Protein AF-A0AAD6H4G0-F1 (afdb_monomer)

Secondary structure (DSSP, 8-state):
--TTHHHHHTT------SS-S--------------S-HHHHHHHHHHHHS------------S--TTHHHHHHHHHHHHHHHHTTS-SEE--EEEEEESS-B-HHHHHHHHGGG---SEEEEEEETTEEEEEEE--EEEEEETTEEEE--EEEEEE--SSHHHHHHHHHHHHH-HHHHHHHHHHHHHHHHHHTTTS-TTT-EEEEEEEEEEETTEEEEEEEEEEE--TT--HHHHHHHHPSPTTTSEESHHHHHHHHHHH-SS--TTTTSEEEEESSSSEEEEEE--SEEEE-SS-EEEEEE--B-TT--HHHHHHHHHHHHTTTGGGPPB----

Sequence (335 aa):
MEFNYAAHILGQEYTLVYWLLLALLVLHRDMLTLKGVEEEVKALYDSIQNSTGIFTFQDVKSIHAEDKGNYIVMVENTLSGISTGCYKKVIPSRTAEIPHKVNMPATLLAGRPSNNLARSFSLSHASYQATGFSPELVVSVNNRKITTEPLAGTRLCARSKKKVSKLREELLHDPKEIVEHVVSVRQAITELQRLCPRDTVKIEDFISIRTHGSVQHLGSRVTGVLSPEKDIWDAFDVVFPSLTASGTPKHATLEAIQRLEDQPRELYSGAAIMIEDLESFEAALVLRTVFQDRDRAWTQAGAGVISQSNPQRELTKTCEKLASIAPFVIPDVPT

pLDDT: mean 86.19, std 14.92, range [38.0, 98.25]

Nearest PDB structures (foldseek):
  3veh-assembly4_D  TM=9.151E-01  e=1.299E-31  Mycobacterium tuberculosis
  7pi1-assembly4_DDD  TM=9.473E-01  e=1.159E-24  Bacillus subtilis subsp. subtilis str. 168
  7qu9-assembly1_A  TM=9.218E-01  e=3.292E-24  Bacillus subtilis
  7qu9-assembly2_B  TM=8.379E-01  e=1.813E-25  Bacillus subtilis
  7pi1-assembly2_BBB  TM=8.485E-01  e=9.193E-25  Bacillus subtilis subsp. subtilis str. 168

Radius of gyration: 20.34 Å; Cα contacts (8 Å, |Δi|>4): 660; chains: 1; bounding box: 49×68×49 Å

Mean predicted aligned error: 7.62 Å

Structure (mmCIF, N/CA/C/O backbone):
data_AF-A0AAD6H4G0-F1
#
_entry.id   AF-A0AAD6H4G0-F1
#
loop_
_atom_site.group_PDB
_atom_site.id
_atom_site.type_symbol
_atom_site.label_atom_id
_atom_site.label_alt_id
_atom_site.label_comp_id
_atom_site.label_asym_id
_atom_site.label_entity_id
_atom_site.label_seq_id
_atom_site.pdbx_PDB_ins_code
_atom_site.Cartn_x
_atom_site.Cartn_y
_atom_site.Cartn_z
_atom_site.occupancy
_atom_site.B_iso_or_equiv
_atom_site.auth_seq_id
_atom_site.auth_comp_id
_atom_site.auth_asym_id
_atom_site.auth_atom_id
_atom_site.pdbx_PDB_model_num
ATOM 1 N N . MET A 1 1 ? -7.551 -8.209 -5.238 1.00 87.50 1 MET A N 1
ATOM 2 C CA . MET A 1 1 ? -8.561 -7.145 -5.107 1.00 87.50 1 MET A CA 1
ATOM 3 C C . MET A 1 1 ? -7.949 -5.861 -5.613 1.00 87.50 1 MET A C 1
ATOM 5 O O . MET A 1 1 ? -6.891 -5.471 -5.133 1.00 87.50 1 MET A O 1
ATOM 9 N N . GLU A 1 2 ? -8.540 -5.319 -6.662 1.00 92.94 2 GLU A N 1
ATOM 10 C CA . GLU A 1 2 ? -8.047 -4.207 -7.479 1.00 92.94 2 GLU A CA 1
ATOM 11 C C . GLU A 1 2 ? -8.374 -2.852 -6.812 1.00 92.94 2 GLU A C 1
ATOM 13 O O . GLU A 1 2 ? -9.193 -2.788 -5.893 1.00 92.94 2 GLU A O 1
ATOM 18 N N . PHE A 1 3 ? -7.668 -1.783 -7.188 1.00 95.00 3 PHE A N 1
ATOM 19 C CA . PHE A 1 3 ? -7.771 -0.467 -6.551 1.00 95.00 3 PHE A CA 1
ATOM 20 C C . PHE A 1 3 ? -9.173 0.169 -6.617 1.00 95.00 3 PHE A C 1
ATOM 22 O O . PHE A 1 3 ? -9.660 0.675 -5.601 1.00 95.00 3 PHE A O 1
ATOM 29 N N . ASN A 1 4 ? -9.851 0.119 -7.765 1.00 93.81 4 ASN A N 1
ATOM 30 C CA . ASN A 1 4 ? -11.192 0.676 -7.958 1.00 93.81 4 ASN A CA 1
ATOM 31 C C . ASN A 1 4 ? -12.291 -0.043 -7.167 1.00 93.81 4 ASN A C 1
ATOM 33 O O . ASN A 1 4 ? -13.383 0.514 -7.034 1.00 93.81 4 ASN A O 1
ATOM 37 N N . TYR A 1 5 ? -12.018 -1.199 -6.545 1.00 94.44 5 TYR A N 1
ATOM 38 C CA . TYR A 1 5 ? -12.928 -1.768 -5.541 1.00 94.44 5 TYR A CA 1
ATOM 39 C C . TYR A 1 5 ? -13.286 -0.730 -4.462 1.00 94.44 5 TYR A C 1
ATOM 41 O O . TYR A 1 5 ? -14.436 -0.645 -4.043 1.00 94.44 5 TYR A O 1
ATOM 49 N N . ALA A 1 6 ? -12.336 0.134 -4.086 1.00 94.50 6 ALA A N 1
ATOM 50 C CA . ALA A 1 6 ? -12.567 1.221 -3.141 1.00 94.50 6 ALA A CA 1
ATOM 51 C C . ALA A 1 6 ? -13.608 2.240 -3.622 1.00 94.50 6 ALA A C 1
ATOM 53 O O . ALA A 1 6 ? -14.478 2.648 -2.856 1.00 94.50 6 ALA A O 1
ATOM 54 N N . ALA A 1 7 ? -13.520 2.660 -4.886 1.00 93.44 7 ALA A N 1
ATOM 55 C CA . ALA A 1 7 ? -14.494 3.576 -5.466 1.00 93.44 7 ALA A CA 1
ATOM 56 C C . ALA A 1 7 ? -15.877 2.908 -5.536 1.00 93.44 7 ALA A C 1
ATOM 58 O O . ALA A 1 7 ? -16.876 3.527 -5.175 1.00 93.44 7 ALA A O 1
ATOM 59 N N . HIS A 1 8 ? -15.922 1.618 -5.888 1.00 93.50 8 HIS A N 1
ATOM 60 C CA . HIS A 1 8 ? -17.153 0.833 -5.931 1.00 93.50 8 HIS A CA 1
ATOM 61 C C . HIS A 1 8 ? -17.872 0.759 -4.574 1.00 93.50 8 HIS A C 1
ATOM 63 O O . HIS A 1 8 ? -19.049 1.111 -4.503 1.00 93.50 8 HIS A O 1
ATOM 69 N N . ILE A 1 9 ? -17.182 0.378 -3.491 1.00 92.75 9 ILE A N 1
ATOM 70 C CA . ILE A 1 9 ? -17.799 0.278 -2.151 1.00 92.75 9 ILE A CA 1
ATOM 71 C C . ILE A 1 9 ? -18.201 1.640 -1.568 1.00 92.75 9 ILE A C 1
ATOM 73 O O . ILE A 1 9 ? -19.091 1.719 -0.724 1.00 92.75 9 ILE A O 1
ATOM 77 N N . LEU A 1 10 ? -17.560 2.725 -2.015 1.00 90.94 10 LEU A N 1
ATOM 78 C CA . LEU A 1 10 ? -17.898 4.092 -1.612 1.00 90.94 10 LEU A CA 1
ATOM 79 C C . LEU A 1 10 ? -18.995 4.722 -2.483 1.00 90.94 10 LEU A C 1
ATOM 81 O O . LEU A 1 10 ? -19.383 5.860 -2.215 1.00 90.94 10 LEU A O 1
ATOM 85 N N . GLY A 1 11 ? -19.481 4.020 -3.513 1.00 92.44 11 GLY A N 1
ATOM 86 C CA . GLY A 1 11 ? -20.452 4.555 -4.469 1.00 92.44 11 GLY A CA 1
ATOM 87 C C . GLY A 1 11 ? -19.915 5.730 -5.294 1.00 92.44 11 GLY A C 1
ATOM 88 O O . GLY A 1 11 ? -20.695 6.578 -5.720 1.00 92.44 11 GLY A O 1
ATOM 89 N N . GLN A 1 12 ? -18.595 5.813 -5.478 1.00 92.38 12 GLN A N 1
ATOM 90 C CA . GLN A 1 12 ? -17.949 6.819 -6.320 1.00 92.38 12 GLN A CA 1
ATOM 91 C C . GLN A 1 12 ? -17.914 6.365 -7.777 1.00 92.38 12 GLN A C 1
ATOM 93 O O . GLN A 1 12 ? -17.821 5.172 -8.068 1.00 92.38 12 GLN A O 1
ATOM 98 N N . GLU A 1 13 ? -17.936 7.326 -8.697 1.00 91.88 13 GLU A N 1
ATOM 99 C CA . GLU A 1 13 ? -17.663 7.051 -10.105 1.00 91.88 13 GLU A CA 1
ATOM 100 C C . GLU A 1 13 ? -16.191 6.653 -10.301 1.00 91.88 13 GLU A C 1
ATOM 102 O O . GLU A 1 13 ? -15.285 7.128 -9.610 1.00 91.88 13 GLU A O 1
ATOM 107 N N . TYR A 1 14 ? -15.951 5.735 -11.234 1.00 91.25 14 TYR A N 1
ATOM 108 C CA . TYR A 1 14 ? -14.614 5.324 -11.642 1.00 91.25 14 TYR A CA 1
ATOM 109 C C . TYR A 1 14 ? -14.639 4.797 -13.073 1.00 91.25 14 TYR A C 1
ATOM 111 O O . TYR A 1 14 ? -15.637 4.247 -13.542 1.00 91.25 14 TYR A O 1
ATOM 119 N N . THR A 1 15 ? -13.518 4.947 -13.769 1.00 87.19 15 THR A N 1
ATOM 120 C CA . THR A 1 15 ? -13.338 4.372 -15.102 1.00 87.19 15 THR A CA 1
ATOM 121 C C . THR A 1 15 ? -13.172 2.862 -14.985 1.00 87.19 15 THR A C 1
ATOM 123 O O . THR A 1 15 ? -12.377 2.390 -14.173 1.00 87.19 15 THR A O 1
ATOM 126 N N . LEU A 1 16 ? -13.907 2.100 -15.799 1.00 84.69 16 LEU A N 1
ATOM 127 C CA . LEU A 1 16 ? -13.740 0.650 -15.874 1.00 84.69 16 LEU A CA 1
ATOM 128 C C . LEU A 1 16 ? -12.335 0.294 -16.363 1.00 84.69 16 LEU A C 1
ATOM 130 O O . LEU A 1 16 ? -11.778 0.952 -17.241 1.00 84.69 16 LEU A O 1
ATOM 134 N N . VAL A 1 17 ? -11.789 -0.767 -15.784 1.00 84.75 17 VAL A N 1
ATOM 135 C CA . VAL A 1 17 ? -10.415 -1.220 -16.008 1.00 84.75 17 VAL A CA 1
ATOM 136 C C . VAL A 1 17 ? -10.401 -2.660 -16.497 1.00 84.75 17 VAL A C 1
ATOM 138 O O . VAL A 1 17 ? -11.441 -3.326 -16.521 1.00 84.75 17 VAL A O 1
ATOM 141 N N . TYR A 1 18 ? -9.236 -3.138 -16.929 1.00 83.31 18 TYR A N 1
ATOM 142 C CA . TYR A 1 18 ? -9.135 -4.461 -17.539 1.00 83.31 18 TYR A CA 1
ATOM 143 C C . TYR A 1 18 ? -9.098 -5.583 -16.506 1.00 83.31 18 TYR A C 1
ATOM 145 O O . TYR A 1 18 ? -9.517 -6.698 -16.821 1.00 83.31 18 TYR A O 1
ATOM 153 N N . TRP A 1 19 ? -8.584 -5.329 -15.301 1.00 87.56 19 TRP A N 1
ATOM 154 C CA . TRP A 1 19 ? -8.492 -6.332 -14.245 1.00 87.56 19 TRP A CA 1
ATOM 155 C C . TRP A 1 19 ? -9.800 -6.435 -13.451 1.00 87.56 19 TRP A C 1
ATOM 157 O O . TRP A 1 19 ? -10.576 -5.491 -13.330 1.00 87.56 19 TRP A O 1
ATOM 167 N N . LEU A 1 20 ? -10.051 -7.617 -12.884 1.00 84.62 20 LEU A N 1
ATOM 168 C CA . LEU A 1 20 ? -11.230 -7.867 -12.054 1.00 84.62 20 LEU A CA 1
ATOM 169 C C . LEU A 1 20 ? -11.157 -7.063 -10.745 1.00 84.62 20 LEU A C 1
ATOM 171 O O . LEU A 1 20 ? -10.154 -7.153 -10.034 1.00 84.62 20 LEU A O 1
ATOM 175 N N . LEU A 1 21 ? -12.255 -6.387 -10.374 1.00 85.75 21 LEU A N 1
ATOM 176 C CA . LEU A 1 21 ? -12.391 -5.687 -9.082 1.00 85.75 21 LEU A CA 1
ATOM 177 C C . LEU A 1 21 ? -12.040 -6.615 -7.901 1.00 85.75 21 LEU A C 1
ATOM 179 O O . LEU A 1 21 ? -11.233 -6.288 -7.027 1.00 85.75 21 LEU A O 1
ATOM 183 N N . LEU A 1 22 ? -12.606 -7.824 -7.914 1.00 87.75 22 LEU A N 1
ATOM 184 C CA . LEU A 1 22 ? -12.366 -8.872 -6.931 1.00 87.75 22 LEU A CA 1
ATOM 185 C C . LEU A 1 22 ? -12.372 -10.244 -7.611 1.00 87.75 22 LEU A C 1
ATOM 187 O O . LEU A 1 22 ? -13.253 -10.555 -8.407 1.00 87.75 22 LEU A O 1
ATOM 191 N N . ALA A 1 23 ? -11.401 -11.077 -7.245 1.00 83.38 23 ALA A N 1
ATOM 192 C CA . ALA A 1 23 ? -11.377 -12.496 -7.559 1.00 83.38 23 ALA A CA 1
ATOM 193 C C . ALA A 1 23 ? -10.999 -13.263 -6.288 1.00 83.38 23 ALA A C 1
ATOM 195 O O . ALA A 1 23 ? -9.975 -12.964 -5.668 1.00 83.38 23 ALA A O 1
ATOM 196 N N . LEU A 1 24 ? -11.832 -14.233 -5.908 1.00 82.31 24 LEU A N 1
ATOM 197 C CA . LEU A 1 24 ? -11.562 -15.177 -4.827 1.00 82.31 24 LEU A CA 1
ATOM 198 C C . LEU A 1 24 ? -11.299 -16.543 -5.442 1.00 82.31 24 LEU A C 1
ATOM 200 O O . LEU A 1 24 ? -12.150 -17.098 -6.133 1.00 82.31 24 LEU A O 1
ATOM 204 N N . LEU A 1 25 ? -10.100 -17.064 -5.204 1.00 77.88 25 LEU A N 1
ATOM 205 C CA . LEU A 1 25 ? -9.679 -18.361 -5.709 1.00 77.88 25 LEU A CA 1
ATOM 206 C C . LEU A 1 25 ? -9.665 -19.342 -4.543 1.00 77.88 25 LEU A C 1
ATOM 208 O O . LEU A 1 25 ? -8.853 -19.214 -3.628 1.00 77.88 25 LEU A O 1
ATOM 212 N N . VAL A 1 26 ? -10.560 -20.326 -4.583 1.00 75.81 26 VAL A N 1
ATOM 213 C CA . VAL A 1 26 ? -10.501 -21.459 -3.661 1.00 75.81 26 VAL A CA 1
ATOM 214 C C . VAL A 1 26 ? -9.437 -22.408 -4.187 1.00 75.81 26 VAL A C 1
ATOM 216 O O . VAL A 1 26 ? -9.631 -23.102 -5.184 1.00 75.81 26 VAL A O 1
ATOM 219 N N . LEU A 1 27 ? -8.282 -22.406 -3.530 1.00 67.62 27 LEU A N 1
ATOM 220 C CA . LEU A 1 27 ? -7.252 -23.396 -3.790 1.00 67.62 27 LEU A CA 1
ATOM 221 C C . LEU A 1 27 ? -7.691 -24.694 -3.118 1.00 67.62 27 LEU A C 1
ATOM 223 O O . LEU A 1 27 ? -7.722 -24.781 -1.890 1.00 67.62 27 LEU A O 1
ATOM 227 N N . HIS A 1 28 ? -8.017 -25.712 -3.910 1.00 62.25 28 HIS A N 1
ATOM 228 C CA . HIS A 1 28 ? -8.084 -27.061 -3.372 1.00 62.25 28 HIS A CA 1
ATOM 229 C C . HIS A 1 28 ? -6.677 -27.424 -2.892 1.00 62.25 28 HIS A C 1
ATOM 231 O O . HIS A 1 28 ? -5.769 -27.632 -3.697 1.00 62.25 28 HIS A O 1
ATOM 237 N N . ARG A 1 29 ? -6.485 -27.433 -1.564 1.00 50.00 29 ARG A N 1
ATOM 238 C CA . ARG A 1 29 ? -5.322 -28.040 -0.910 1.00 50.00 29 ARG A CA 1
ATOM 239 C C . ARG A 1 29 ? -5.415 -29.550 -1.091 1.00 50.00 29 ARG A C 1
ATOM 241 O O . ARG A 1 29 ? -5.610 -30.286 -0.128 1.00 50.00 29 ARG A O 1
ATOM 248 N N . ASP A 1 30 ? -5.234 -30.019 -2.311 1.00 43.06 30 ASP A N 1
ATOM 249 C CA . ASP A 1 30 ? -4.609 -31.315 -2.426 1.00 43.06 30 ASP A CA 1
ATOM 250 C C . ASP A 1 30 ? -3.163 -31.070 -2.009 1.00 43.06 30 ASP A C 1
ATOM 252 O O . ASP A 1 30 ? -2.508 -30.144 -2.495 1.00 43.06 30 ASP A O 1
ATOM 256 N N . MET A 1 31 ? -2.696 -31.824 -1.013 1.00 42.56 31 MET A N 1
ATOM 257 C CA . MET A 1 31 ? -1.272 -31.965 -0.718 1.00 42.56 31 MET A CA 1
ATOM 258 C C . MET A 1 31 ? -0.466 -31.861 -2.014 1.00 42.56 31 MET A C 1
ATOM 260 O O . MET A 1 31 ? -0.887 -32.406 -3.039 1.00 42.56 31 MET A O 1
ATOM 264 N N . LEU A 1 32 ? 0.726 -31.271 -1.954 1.00 44.50 32 LEU A N 1
ATOM 265 C CA . LEU A 1 32 ? 1.736 -31.484 -2.985 1.00 44.50 32 LEU A CA 1
ATOM 266 C C . LEU A 1 32 ? 2.122 -32.976 -2.934 1.00 44.50 32 LEU A C 1
ATOM 268 O O . LEU A 1 32 ? 3.099 -33.379 -2.314 1.00 44.50 32 LEU A O 1
ATOM 272 N N . THR A 1 33 ? 1.260 -33.819 -3.496 1.00 41.09 33 THR A N 1
ATOM 273 C CA . THR A 1 33 ? 1.441 -35.254 -3.613 1.00 41.09 33 THR A CA 1
ATOM 274 C C . THR A 1 33 ? 2.152 -35.420 -4.930 1.00 41.09 33 THR A C 1
ATOM 276 O O . THR A 1 33 ? 1.531 -35.445 -5.992 1.00 41.09 33 THR A O 1
ATOM 279 N N . LEU A 1 34 ? 3.474 -35.478 -4.869 1.00 42.22 34 LEU A N 1
ATOM 280 C CA . LEU A 1 34 ? 4.253 -35.942 -5.998 1.00 42.22 34 LEU A CA 1
ATOM 281 C C . LEU A 1 34 ? 3.910 -37.425 -6.197 1.00 42.22 34 LEU A C 1
ATOM 283 O O . LEU A 1 34 ? 4.422 -38.292 -5.494 1.00 42.22 34 LEU A O 1
ATOM 287 N N . LYS A 1 35 ? 2.966 -37.714 -7.098 1.00 39.53 35 LYS A N 1
ATOM 288 C CA . LYS A 1 35 ? 2.665 -39.075 -7.555 1.00 39.53 35 LYS A CA 1
ATOM 289 C C . LYS A 1 35 ? 3.347 -39.282 -8.901 1.00 39.53 35 LYS A C 1
ATOM 291 O O . LYS A 1 35 ? 2.911 -38.735 -9.906 1.00 39.53 35 LYS A O 1
ATOM 296 N N . GLY A 1 36 ? 4.408 -40.073 -8.887 1.00 50.75 36 GLY A N 1
ATOM 297 C CA . GLY A 1 36 ? 5.204 -40.493 -10.037 1.00 50.75 36 GLY A CA 1
ATOM 298 C C . GLY A 1 36 ? 6.065 -41.687 -9.626 1.00 50.75 36 GLY A C 1
ATOM 299 O O . GLY A 1 36 ? 5.976 -42.136 -8.479 1.00 50.75 36 GLY A O 1
ATOM 300 N N . VAL A 1 37 ? 6.882 -42.217 -10.536 1.00 43.03 37 VAL A N 1
ATOM 301 C CA . VAL A 1 37 ? 7.869 -43.246 -10.170 1.00 43.03 37 VAL A CA 1
ATOM 302 C C . VAL A 1 37 ? 8.826 -42.627 -9.144 1.00 43.03 37 VAL A C 1
ATOM 304 O O . VAL A 1 37 ? 9.203 -41.464 -9.285 1.00 43.03 37 VAL A O 1
ATOM 307 N N . GLU A 1 38 ? 9.178 -43.372 -8.092 1.00 61.31 38 GLU A N 1
ATOM 308 C CA . GLU A 1 38 ? 9.953 -42.890 -6.930 1.00 61.31 38 GLU A CA 1
ATOM 309 C C . GLU A 1 38 ? 11.181 -42.047 -7.326 1.00 61.31 38 GLU A C 1
ATOM 311 O O . GLU A 1 38 ? 11.497 -41.053 -6.675 1.00 61.31 38 GLU A O 1
ATOM 316 N N . GLU A 1 39 ? 11.827 -42.396 -8.440 1.00 56.22 39 GLU A N 1
ATOM 317 C CA . GLU A 1 39 ? 13.003 -41.710 -8.977 1.00 56.22 39 GLU A CA 1
ATOM 318 C C . GLU A 1 39 ? 12.703 -40.340 -9.603 1.00 56.22 39 GLU A C 1
ATOM 320 O O . GLU A 1 39 ? 13.476 -39.412 -9.393 1.00 56.22 39 GLU A O 1
ATOM 325 N N . GLU A 1 40 ? 11.587 -40.159 -10.314 1.00 53.38 40 GLU A N 1
ATOM 326 C CA . GLU A 1 40 ? 11.231 -38.882 -10.965 1.00 53.38 40 GLU A CA 1
ATOM 327 C C . GLU A 1 40 ? 10.797 -37.835 -9.934 1.00 53.38 40 GLU A C 1
ATOM 329 O O . GLU A 1 40 ? 11.171 -36.662 -10.000 1.00 53.38 40 GLU A O 1
ATOM 334 N N . VAL A 1 41 ? 10.046 -38.285 -8.929 1.00 54.00 41 VAL A N 1
ATOM 335 C CA . VAL A 1 41 ? 9.607 -37.473 -7.791 1.00 54.00 41 VAL A CA 1
ATOM 336 C C . VAL A 1 41 ? 10.797 -37.045 -6.939 1.00 54.00 41 VAL A C 1
ATOM 338 O O . VAL A 1 41 ? 10.906 -35.874 -6.568 1.00 54.00 41 VAL A O 1
ATOM 341 N N . LYS A 1 42 ? 11.709 -37.981 -6.658 1.00 59.81 42 LYS A N 1
ATOM 342 C CA . LYS A 1 42 ? 12.941 -37.705 -5.924 1.00 59.81 42 LYS A CA 1
ATOM 343 C C . LYS A 1 42 ? 13.885 -36.817 -6.729 1.00 59.81 42 LYS A C 1
ATOM 345 O O . LYS A 1 42 ? 14.427 -35.889 -6.154 1.00 59.81 42 LYS A O 1
ATOM 350 N N . ALA A 1 43 ? 14.007 -37.008 -8.043 1.00 61.66 43 ALA A N 1
ATOM 351 C CA . ALA A 1 43 ? 14.799 -36.138 -8.909 1.00 61.66 43 ALA A CA 1
ATOM 352 C C . ALA A 1 43 ? 14.254 -34.705 -8.947 1.00 61.66 43 ALA A C 1
ATOM 354 O O . ALA A 1 43 ? 15.038 -33.762 -8.914 1.00 61.66 43 ALA A O 1
ATOM 355 N N . LEU A 1 44 ? 12.930 -34.515 -8.964 1.00 55.09 44 LEU A N 1
ATOM 356 C CA . LEU A 1 44 ? 12.329 -33.183 -8.896 1.00 55.09 44 LEU A CA 1
ATOM 357 C C . LEU A 1 44 ? 12.510 -32.551 -7.507 1.00 55.09 44 LEU A C 1
ATOM 359 O O . LEU A 1 44 ? 12.890 -31.387 -7.411 1.00 55.09 44 LEU A O 1
ATOM 363 N N . TYR A 1 45 ? 12.287 -33.313 -6.432 1.00 60.34 45 TYR A N 1
ATOM 364 C CA . TYR A 1 45 ? 12.524 -32.865 -5.057 1.00 60.34 45 TYR A CA 1
ATOM 365 C C . TYR A 1 45 ? 13.995 -32.492 -4.830 1.00 60.34 45 TYR A C 1
ATOM 367 O O . TYR A 1 45 ? 14.285 -31.394 -4.362 1.00 60.34 45 TYR A O 1
ATOM 375 N N . ASP A 1 46 ? 14.921 -33.358 -5.236 1.00 62.72 46 ASP A N 1
ATOM 376 C CA . ASP A 1 46 ? 16.362 -33.133 -5.178 1.00 62.72 46 ASP A CA 1
ATOM 377 C C . ASP A 1 46 ? 16.769 -31.997 -6.115 1.00 62.72 46 ASP A C 1
ATOM 379 O O . ASP A 1 46 ? 17.648 -31.228 -5.762 1.00 62.72 46 ASP A O 1
ATOM 383 N N . SER A 1 47 ? 16.125 -31.811 -7.269 1.00 58.97 47 SER A N 1
ATOM 384 C CA . SER A 1 47 ? 16.368 -30.653 -8.133 1.00 58.97 47 SER A CA 1
ATOM 385 C C . SER A 1 47 ? 15.879 -29.356 -7.502 1.00 58.97 47 SER A C 1
ATOM 387 O O . SER A 1 47 ? 16.492 -28.336 -7.760 1.00 58.97 47 SER A O 1
ATOM 389 N N . ILE A 1 48 ? 14.810 -29.354 -6.705 1.00 59.56 48 ILE A N 1
ATOM 390 C CA . ILE A 1 48 ? 14.326 -28.160 -5.991 1.00 59.56 48 ILE A CA 1
ATOM 391 C C . ILE A 1 48 ? 15.211 -27.872 -4.766 1.00 59.56 48 ILE A C 1
ATOM 393 O O . ILE A 1 48 ? 15.538 -26.719 -4.493 1.00 59.56 48 ILE A O 1
ATOM 397 N N . GLN A 1 49 ? 15.637 -28.914 -4.044 1.00 55.72 49 GLN A N 1
ATOM 398 C CA . GLN A 1 49 ? 16.536 -28.810 -2.885 1.00 55.72 49 GLN A CA 1
ATOM 399 C C . GLN A 1 49 ? 17.973 -28.451 -3.294 1.00 55.72 49 GLN A C 1
ATOM 401 O O . GLN A 1 49 ? 18.627 -27.650 -2.630 1.00 55.72 49 GLN A O 1
ATOM 406 N N . ASN A 1 50 ? 18.450 -29.015 -4.406 1.00 49.47 50 ASN A N 1
ATOM 407 C CA . ASN A 1 50 ? 19.791 -28.816 -4.955 1.00 49.47 50 ASN A CA 1
ATOM 408 C C . ASN A 1 50 ? 19.817 -27.822 -6.118 1.00 49.47 50 ASN A C 1
ATOM 410 O O . ASN A 1 50 ? 20.890 -27.610 -6.687 1.00 49.47 50 ASN A O 1
ATOM 414 N N . SER A 1 51 ? 18.695 -27.179 -6.478 1.00 48.38 51 SER A N 1
ATOM 415 C CA . SER A 1 51 ? 18.738 -26.004 -7.349 1.00 48.38 51 SER A CA 1
ATOM 416 C C . SER A 1 51 ? 19.387 -24.868 -6.575 1.00 48.38 51 SER A C 1
ATOM 418 O O . SER A 1 51 ? 18.744 -23.930 -6.114 1.00 48.38 51 SER A O 1
ATOM 420 N N . THR A 1 52 ? 20.712 -24.898 -6.517 1.00 45.22 52 THR A N 1
ATOM 421 C CA . THR A 1 52 ? 21.543 -23.706 -6.450 1.00 45.22 52 THR A CA 1
ATOM 422 C C . THR A 1 52 ? 21.516 -23.061 -7.827 1.00 45.22 52 THR A C 1
ATOM 424 O O . THR A 1 52 ? 22.561 -22.895 -8.456 1.00 45.22 52 THR A O 1
ATOM 427 N N . GLY A 1 53 ? 20.318 -22.779 -8.350 1.00 44.84 53 GLY A N 1
ATOM 428 C CA . GLY A 1 53 ? 20.166 -22.014 -9.569 1.00 44.84 53 GLY A CA 1
ATOM 429 C C . GLY A 1 53 ? 20.805 -20.664 -9.305 1.00 44.84 53 GLY A C 1
ATOM 430 O O . GLY A 1 53 ? 20.178 -19.771 -8.741 1.00 44.84 53 GLY A O 1
ATOM 431 N N . ILE A 1 54 ? 22.085 -20.533 -9.648 1.00 42.78 54 ILE A N 1
ATOM 432 C CA . ILE A 1 54 ? 22.741 -19.250 -9.796 1.00 42.78 54 ILE A CA 1
ATOM 433 C C . ILE A 1 54 ? 22.078 -18.688 -11.042 1.00 42.78 54 ILE A C 1
ATOM 435 O O . ILE A 1 54 ? 22.542 -18.894 -12.160 1.00 42.78 54 ILE A O 1
ATOM 439 N N . PHE A 1 55 ? 20.920 -18.059 -10.853 1.00 44.47 55 PHE A N 1
ATOM 440 C CA . PHE A 1 55 ? 20.329 -17.249 -11.893 1.00 44.47 55 PHE A CA 1
ATOM 441 C C . PHE A 1 55 ? 21.352 -16.158 -12.165 1.00 44.47 55 PHE A C 1
ATOM 443 O O . PHE A 1 55 ? 21.636 -15.317 -11.310 1.00 44.47 55 PHE A O 1
ATOM 450 N N . THR A 1 56 ? 21.987 -16.228 -13.330 1.00 38.00 56 THR A N 1
ATOM 451 C CA . THR A 1 56 ? 22.819 -15.142 -13.824 1.00 38.00 56 THR A CA 1
ATOM 452 C C . THR A 1 56 ? 21.918 -13.932 -13.966 1.00 38.00 56 THR A C 1
ATOM 454 O O . THR A 1 56 ? 21.104 -13.854 -14.885 1.00 38.00 56 THR A O 1
ATOM 457 N N . PHE A 1 57 ? 22.044 -13.019 -13.007 1.00 44.84 57 PHE A N 1
ATOM 458 C CA . PHE A 1 57 ? 21.415 -11.714 -13.037 1.00 44.84 57 PHE A CA 1
ATOM 459 C C . PHE A 1 57 ? 21.899 -11.019 -14.305 1.00 44.84 57 PHE A C 1
ATOM 461 O O . PHE A 1 57 ? 23.053 -10.597 -14.388 1.00 44.84 57 PHE A O 1
ATOM 468 N N . GLN A 1 58 ? 21.050 -10.944 -15.326 1.00 39.91 58 GLN A N 1
ATOM 469 C CA . GLN A 1 58 ? 21.275 -9.943 -16.350 1.00 39.91 58 GLN A CA 1
ATOM 470 C C . GLN A 1 58 ? 21.030 -8.591 -15.695 1.00 39.91 58 GLN A C 1
ATOM 472 O O . GLN A 1 58 ? 20.053 -8.423 -14.965 1.00 39.91 58 GLN A O 1
ATOM 477 N N . ASP A 1 59 ? 21.927 -7.639 -15.947 1.00 38.69 59 ASP A N 1
ATOM 478 C CA . ASP A 1 59 ? 21.663 -6.231 -15.683 1.00 38.69 59 ASP A CA 1
ATOM 479 C C . ASP A 1 59 ? 20.418 -5.849 -16.488 1.00 38.69 59 ASP A C 1
ATOM 481 O O . ASP A 1 59 ? 20.496 -5.479 -17.663 1.00 38.69 59 ASP A O 1
ATOM 485 N N . VAL A 1 60 ? 19.241 -5.988 -15.872 1.00 42.19 60 VAL A N 1
ATOM 486 C CA . VAL A 1 60 ? 18.005 -5.435 -16.404 1.00 42.19 60 VAL A CA 1
ATOM 487 C C . VAL A 1 60 ? 18.278 -3.945 -16.494 1.00 42.19 60 VAL A C 1
ATOM 489 O O . VAL A 1 60 ? 18.390 -3.268 -15.466 1.00 42.19 60 VAL A O 1
ATOM 492 N N . LYS A 1 61 ? 18.478 -3.450 -17.727 1.00 44.84 61 LYS A N 1
ATOM 493 C CA . LYS A 1 61 ? 18.605 -2.019 -18.016 1.00 44.84 61 LYS A CA 1
ATOM 494 C C . LYS A 1 61 ? 17.554 -1.316 -17.178 1.00 44.84 61 LYS A C 1
ATOM 496 O O . LYS A 1 61 ? 16.373 -1.637 -17.271 1.00 44.84 61 LYS A O 1
ATOM 501 N N . SER A 1 62 ? 18.029 -0.436 -16.306 1.00 49.28 62 SER A N 1
ATOM 502 C CA . SER A 1 62 ? 17.236 0.235 -15.293 1.00 49.28 62 SER A CA 1
ATOM 503 C C . SER A 1 62 ? 15.882 0.665 -15.861 1.00 49.28 62 SER A C 1
ATOM 505 O O . SER A 1 62 ? 15.820 1.541 -16.721 1.00 49.28 62 SER A O 1
ATOM 507 N N . ILE A 1 63 ? 14.801 0.051 -15.363 1.00 53.91 63 ILE A N 1
ATOM 508 C CA . ILE A 1 63 ? 13.388 0.357 -15.671 1.00 53.91 63 ILE A CA 1
ATOM 509 C C . ILE A 1 63 ? 13.028 1.744 -15.075 1.00 53.91 63 ILE A C 1
ATOM 511 O O . ILE A 1 63 ? 12.104 1.921 -14.289 1.00 53.91 63 ILE A O 1
ATOM 515 N N . HIS A 1 64 ? 13.878 2.750 -15.293 1.00 54.66 64 HIS A N 1
ATOM 516 C CA . HIS A 1 64 ? 13.953 3.984 -14.505 1.00 54.66 64 HIS A CA 1
ATOM 517 C C . HIS A 1 64 ? 13.857 5.256 -15.351 1.00 54.66 64 HIS A C 1
ATOM 519 O O . HIS A 1 64 ? 13.957 6.347 -14.785 1.00 54.66 64 HIS A O 1
ATOM 525 N N . ALA A 1 65 ? 13.738 5.153 -16.674 1.00 51.66 65 ALA A N 1
ATOM 526 C CA . ALA A 1 65 ? 14.027 6.283 -17.555 1.00 51.66 65 ALA A CA 1
ATOM 527 C C . ALA A 1 65 ? 12.793 6.989 -18.120 1.00 51.66 65 ALA A C 1
ATOM 529 O O . ALA A 1 65 ? 12.834 8.210 -18.269 1.00 51.66 65 ALA A O 1
ATOM 530 N N . GLU A 1 66 ? 11.718 6.265 -18.401 1.00 55.25 66 GLU A N 1
ATOM 531 C CA . GLU A 1 66 ? 10.617 6.813 -19.183 1.00 55.25 66 GLU A CA 1
ATOM 532 C C . GLU A 1 66 ? 9.602 7.456 -18.231 1.00 55.25 66 GLU A C 1
ATOM 534 O O . GLU A 1 66 ? 9.116 6.836 -17.291 1.00 55.25 66 GLU A O 1
ATOM 539 N N . ASP A 1 67 ? 9.391 8.755 -18.423 1.00 62.66 67 ASP A N 1
ATOM 540 C CA . ASP A 1 67 ? 8.392 9.586 -17.750 1.00 62.66 67 ASP A CA 1
ATOM 541 C C . ASP A 1 67 ? 8.710 10.257 -16.390 1.00 62.66 67 ASP A C 1
ATOM 543 O O . ASP A 1 67 ? 7.876 10.420 -15.495 1.00 62.66 67 ASP A O 1
ATOM 547 N N . LYS A 1 68 ? 9.950 10.729 -16.220 1.00 70.75 68 LYS A N 1
ATOM 548 C CA . LYS A 1 68 ? 10.318 11.573 -15.062 1.00 70.75 68 LYS A CA 1
ATOM 549 C C . LYS A 1 68 ? 9.645 12.953 -15.074 1.00 70.75 68 LYS A C 1
ATOM 551 O O . LYS A 1 68 ? 9.439 13.522 -14.004 1.00 70.75 68 LYS A O 1
ATOM 556 N N . GLY A 1 69 ? 9.362 13.489 -16.263 1.00 71.50 69 GLY A N 1
ATOM 557 C CA . GLY A 1 69 ? 8.807 14.830 -16.454 1.00 71.50 69 GLY A CA 1
ATOM 558 C C . GLY A 1 69 ? 7.350 14.928 -16.016 1.00 71.50 69 GLY A C 1
ATOM 559 O O . GLY A 1 69 ? 7.030 15.793 -15.200 1.00 71.50 69 GLY A O 1
ATOM 560 N N . ASN A 1 70 ? 6.490 14.007 -16.467 1.00 87.06 70 ASN A N 1
ATOM 561 C CA . ASN A 1 70 ? 5.063 14.086 -16.148 1.00 87.06 70 ASN A CA 1
ATOM 562 C C . ASN A 1 70 ? 4.809 13.827 -14.659 1.00 87.06 70 ASN A C 1
ATOM 564 O O . ASN A 1 70 ? 3.963 14.485 -14.060 1.00 87.06 70 ASN A O 1
ATOM 568 N N . TYR A 1 71 ? 5.597 12.961 -14.009 1.00 92.94 71 TYR A N 1
ATOM 569 C CA . TYR A 1 71 ? 5.447 12.732 -12.567 1.00 92.94 71 TYR A CA 1
ATOM 570 C C . TYR A 1 71 ? 5.764 13.974 -11.718 1.00 92.94 71 TYR A C 1
ATOM 572 O O . TYR A 1 71 ? 5.109 14.202 -10.703 1.00 92.94 71 TYR A O 1
ATOM 580 N N . ILE A 1 72 ? 6.743 14.801 -12.108 1.00 95.00 72 ILE A N 1
ATOM 581 C CA . ILE A 1 72 ? 7.029 16.061 -11.396 1.00 95.00 72 ILE A CA 1
ATOM 582 C C . ILE A 1 72 ? 5.815 16.991 -11.474 1.00 95.00 72 ILE A C 1
ATOM 584 O O . ILE A 1 72 ? 5.359 17.469 -10.435 1.00 95.00 72 ILE A O 1
ATOM 588 N N . VAL A 1 73 ? 5.252 17.162 -12.673 1.00 95.50 73 VAL A N 1
ATOM 589 C CA . VAL A 1 73 ? 4.041 17.968 -12.898 1.00 95.50 73 VAL A CA 1
ATOM 590 C C . VAL A 1 73 ? 2.857 17.410 -12.100 1.00 95.50 73 VAL A C 1
ATOM 592 O O . VAL A 1 73 ? 2.124 18.161 -11.462 1.00 95.50 73 VAL A O 1
ATOM 595 N N . MET A 1 74 ? 2.702 16.085 -12.044 1.00 96.12 74 MET A N 1
ATOM 596 C CA . MET A 1 74 ? 1.672 15.424 -11.237 1.00 96.12 74 MET A CA 1
ATOM 597 C C . MET A 1 74 ? 1.813 15.751 -9.740 1.00 96.12 74 MET A C 1
ATOM 599 O O . MET A 1 74 ? 0.817 16.022 -9.062 1.00 96.12 74 MET A O 1
ATOM 603 N N . VAL A 1 75 ? 3.040 15.779 -9.207 1.00 97.38 75 VAL A N 1
ATOM 604 C CA . VAL A 1 75 ? 3.294 16.172 -7.810 1.00 97.38 75 VAL A CA 1
ATOM 605 C C . VAL A 1 75 ? 3.007 17.660 -7.587 1.00 97.38 75 VAL A C 1
ATOM 607 O O . VAL A 1 75 ? 2.430 18.011 -6.559 1.00 97.38 75 VAL A O 1
ATOM 610 N N . GLU A 1 76 ? 3.349 18.535 -8.532 1.00 97.62 76 GLU A N 1
ATOM 611 C CA . GLU A 1 76 ? 3.031 19.970 -8.464 1.00 97.62 76 GLU A CA 1
ATOM 612 C C . GLU A 1 76 ? 1.516 20.222 -8.467 1.00 97.62 76 GLU A C 1
ATOM 614 O O . GLU A 1 76 ? 1.007 20.945 -7.607 1.00 97.62 76 GLU A O 1
ATOM 619 N N . ASN A 1 77 ? 0.776 19.543 -9.345 1.00 97.56 77 ASN A N 1
ATOM 620 C CA . ASN A 1 77 ? -0.689 19.571 -9.368 1.00 97.56 77 ASN A CA 1
ATOM 621 C C . ASN A 1 77 ? -1.280 19.038 -8.056 1.00 97.56 77 ASN A C 1
ATOM 623 O O . ASN A 1 77 ? -2.225 19.607 -7.506 1.00 97.56 77 ASN A O 1
ATOM 627 N N . THR A 1 78 ? -0.681 17.983 -7.497 1.00 97.94 78 THR A N 1
ATOM 628 C CA . THR A 1 78 ? -1.079 17.450 -6.189 1.00 97.94 78 THR A CA 1
ATOM 629 C C . THR A 1 78 ? -0.881 18.488 -5.080 1.00 97.94 78 THR A C 1
ATOM 631 O O . THR A 1 78 ? -1.778 18.685 -4.262 1.00 97.94 78 THR A O 1
ATOM 634 N N . LEU A 1 79 ? 0.260 19.185 -5.062 1.00 98.12 79 LEU A N 1
ATOM 635 C CA . LEU A 1 79 ? 0.551 20.261 -4.108 1.00 98.12 79 LEU A CA 1
ATOM 636 C C . LEU A 1 79 ? -0.418 21.441 -4.252 1.00 98.12 79 LEU A C 1
ATOM 638 O O . LEU A 1 79 ? -0.830 22.004 -3.237 1.00 98.12 79 LEU A O 1
ATOM 642 N N . SER A 1 80 ? -0.816 21.780 -5.481 1.00 97.69 80 SER A N 1
ATOM 643 C CA . SER A 1 80 ? -1.848 22.788 -5.741 1.00 97.69 80 SER A CA 1
ATOM 644 C C . SER A 1 80 ? -3.195 22.388 -5.125 1.00 97.69 80 SER A C 1
ATOM 646 O O . SER A 1 80 ? -3.774 23.165 -4.374 1.00 97.69 80 SER A O 1
ATOM 648 N N . GLY A 1 81 ? -3.646 21.143 -5.319 1.00 97.62 81 GLY A N 1
ATOM 649 C CA . GLY A 1 81 ? -4.879 20.656 -4.684 1.00 97.62 81 GLY A CA 1
ATOM 650 C C . GLY A 1 81 ? -4.816 20.617 -3.149 1.00 97.62 81 GLY A C 1
ATOM 651 O O . GLY A 1 81 ? -5.823 20.837 -2.474 1.00 97.62 81 GLY A O 1
ATOM 652 N N . ILE A 1 82 ? -3.630 20.386 -2.571 1.00 97.00 82 ILE A N 1
ATOM 653 C CA . ILE A 1 82 ? -3.426 20.476 -1.116 1.00 97.00 82 ILE A CA 1
ATOM 654 C C . ILE A 1 82 ? -3.536 21.926 -0.639 1.00 97.00 82 ILE A C 1
ATOM 656 O O . ILE A 1 82 ? -4.167 22.182 0.387 1.00 97.00 82 ILE A O 1
ATOM 660 N N . SER A 1 83 ? -2.937 22.880 -1.357 1.00 97.00 83 SER A N 1
ATOM 661 C CA . SER A 1 83 ? -2.949 24.291 -0.954 1.00 97.00 83 SER A CA 1
ATOM 662 C C . SER A 1 83 ? -4.342 24.918 -1.043 1.00 97.00 83 SER A C 1
ATOM 664 O O . SER A 1 83 ? -4.676 25.765 -0.216 1.00 97.00 83 SER A O 1
ATOM 666 N N . THR A 1 84 ? -5.186 24.448 -1.968 1.00 96.75 84 THR A N 1
ATOM 667 C CA . THR A 1 84 ? -6.602 24.835 -2.069 1.00 96.75 84 THR A CA 1
ATOM 668 C C . THR A 1 84 ? -7.517 24.068 -1.109 1.00 96.75 84 THR A C 1
ATOM 670 O O . THR A 1 84 ? -8.718 24.323 -1.075 1.00 96.75 84 THR A O 1
ATOM 673 N N . GLY A 1 85 ? -6.977 23.137 -0.313 1.00 94.88 85 GLY A N 1
ATOM 674 C CA . GLY A 1 85 ? -7.721 22.411 0.715 1.00 94.88 85 GLY A CA 1
ATOM 675 C C . GLY A 1 85 ? -8.578 21.249 0.205 1.00 94.88 85 GLY A C 1
ATOM 676 O O . GLY A 1 85 ? -9.413 20.753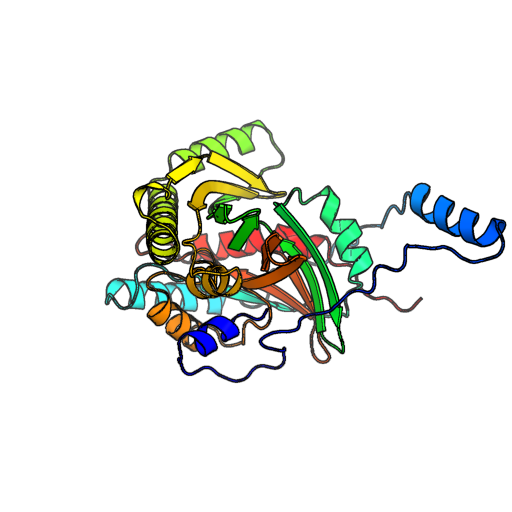 0.960 1.00 94.88 85 GLY A O 1
ATOM 677 N N . CYS A 1 86 ? -8.375 20.778 -1.031 1.00 95.38 86 CYS A N 1
ATOM 678 C CA . CYS A 1 86 ? -9.125 19.641 -1.582 1.00 95.38 86 CYS A CA 1
ATOM 679 C C . CYS A 1 86 ? -8.838 18.336 -0.821 1.00 95.38 86 CYS A C 1
ATOM 681 O O . CYS A 1 86 ? -9.713 17.486 -0.667 1.00 95.38 86 CYS A O 1
ATOM 683 N N . TYR A 1 87 ? -7.606 18.172 -0.340 1.00 95.31 87 TYR A N 1
ATOM 684 C CA . TYR A 1 87 ? -7.140 17.015 0.424 1.00 95.31 87 TYR A CA 1
ATOM 685 C C . TYR A 1 87 ? -5.863 17.373 1.197 1.00 95.31 87 TYR A C 1
ATOM 687 O O . TYR A 1 87 ? -5.243 18.406 0.958 1.00 95.31 87 TYR A O 1
ATOM 695 N N . LYS A 1 88 ? -5.457 16.529 2.152 1.00 93.12 88 LYS A N 1
ATOM 696 C CA . LYS A 1 88 ? -4.266 16.766 2.997 1.00 93.12 88 LYS A CA 1
ATOM 697 C C . LYS A 1 88 ? -3.050 15.952 2.561 1.00 93.12 88 LYS A C 1
ATOM 699 O O . LYS A 1 88 ? -1.919 16.377 2.785 1.00 93.12 88 LYS A O 1
ATOM 704 N N . LYS A 1 89 ? -3.285 14.768 1.996 1.00 93.81 89 LYS A N 1
ATOM 705 C CA . LYS A 1 89 ? -2.251 13.855 1.496 1.00 93.81 89 LYS A CA 1
ATOM 706 C C . LYS A 1 89 ? -2.814 13.058 0.335 1.00 93.81 89 LYS A C 1
ATOM 708 O O . LYS A 1 89 ? -3.893 12.512 0.511 1.00 93.81 89 LYS A O 1
ATOM 713 N N . VAL A 1 90 ? -2.079 12.920 -0.763 1.00 97.00 90 VAL A N 1
ATOM 714 C CA . VAL A 1 90 ? -2.380 11.988 -1.870 1.00 97.00 90 VAL A CA 1
ATOM 715 C C . VAL A 1 90 ? -1.101 11.234 -2.217 1.00 97.00 90 VAL A C 1
ATOM 717 O O . VAL A 1 90 ? -0.004 11.761 -2.034 1.00 97.00 90 VAL A O 1
ATOM 720 N N . ILE A 1 91 ? -1.222 9.993 -2.676 1.00 97.19 91 ILE A N 1
ATOM 721 C CA . ILE A 1 91 ? -0.105 9.201 -3.183 1.00 97.19 91 ILE A CA 1
ATOM 722 C C . ILE A 1 91 ? -0.256 9.115 -4.704 1.00 97.19 91 ILE A C 1
ATOM 724 O O . ILE A 1 91 ? -0.817 8.131 -5.169 1.00 97.19 91 ILE A O 1
ATOM 728 N N . PRO A 1 92 ? 0.194 10.107 -5.493 1.00 96.88 92 PRO A N 1
ATOM 729 C CA . PRO A 1 92 ? 0.334 9.929 -6.933 1.00 96.88 92 PRO A CA 1
ATOM 730 C C . PRO A 1 92 ? 1.393 8.864 -7.238 1.00 96.88 92 PRO A C 1
ATOM 732 O O . PRO A 1 92 ? 2.355 8.677 -6.479 1.00 96.88 92 PRO A O 1
ATOM 735 N N . SER A 1 93 ? 1.234 8.169 -8.358 1.00 96.38 93 SER A N 1
ATOM 736 C CA . SER A 1 93 ? 2.130 7.106 -8.797 1.00 96.38 93 SER A CA 1
ATOM 737 C C . SER A 1 93 ? 2.428 7.176 -10.289 1.00 96.38 93 SER A C 1
ATOM 739 O O . SER A 1 93 ? 1.756 7.862 -11.050 1.00 96.38 93 SER A O 1
ATOM 741 N N . ARG A 1 94 ? 3.487 6.476 -10.694 1.00 93.50 94 ARG A N 1
ATOM 742 C CA . ARG A 1 94 ? 3.882 6.349 -12.095 1.00 93.50 94 ARG A CA 1
ATOM 743 C C . ARG A 1 94 ? 4.236 4.915 -12.436 1.00 93.50 94 ARG A C 1
ATOM 745 O O . ARG A 1 94 ? 4.813 4.192 -11.611 1.00 93.50 94 ARG A O 1
ATOM 752 N N . THR A 1 95 ? 3.933 4.559 -13.671 1.00 92.00 95 THR A N 1
ATOM 753 C CA . THR A 1 95 ? 4.258 3.271 -14.270 1.00 92.00 95 THR A CA 1
ATOM 754 C C . THR A 1 95 ? 5.659 3.300 -14.873 1.00 92.00 95 THR A C 1
ATOM 756 O O . THR A 1 95 ? 6.174 4.348 -15.260 1.00 92.00 95 THR A O 1
ATOM 759 N N . ALA A 1 96 ? 6.303 2.143 -14.905 1.00 90.56 96 ALA A N 1
ATOM 760 C CA . ALA A 1 96 ? 7.506 1.899 -15.671 1.00 90.56 96 ALA A CA 1
ATOM 761 C C . ALA A 1 96 ? 7.310 0.592 -16.450 1.00 90.56 96 ALA A C 1
ATOM 763 O O . ALA A 1 96 ? 7.186 -0.484 -15.855 1.00 90.56 96 ALA A O 1
ATOM 764 N N . GLU A 1 97 ? 7.223 0.726 -17.771 1.00 90.88 97 GLU A N 1
ATOM 765 C CA . GLU A 1 97 ? 6.966 -0.372 -18.702 1.00 90.88 97 GLU A CA 1
ATOM 766 C C . GLU A 1 97 ? 8.148 -1.349 -18.755 1.00 90.88 97 GLU A C 1
ATOM 768 O O . GLU A 1 97 ? 9.317 -0.971 -18.614 1.00 90.88 97 GLU A O 1
ATOM 773 N N . ILE A 1 98 ? 7.833 -2.625 -18.958 1.00 91.38 98 ILE A N 1
ATOM 774 C CA . ILE A 1 98 ? 8.792 -3.719 -19.088 1.00 91.38 98 ILE A CA 1
ATOM 775 C C . ILE A 1 98 ? 8.665 -4.251 -20.519 1.00 91.38 98 ILE A C 1
ATOM 777 O O . ILE A 1 98 ? 7.618 -4.782 -20.887 1.00 91.38 98 ILE A O 1
ATOM 781 N N . PRO A 1 99 ? 9.715 -4.141 -21.353 1.00 89.38 99 PRO A N 1
ATOM 782 C CA . PRO A 1 99 ? 9.611 -4.362 -22.799 1.00 89.38 99 PRO A CA 1
ATOM 783 C C . PRO A 1 99 ? 9.558 -5.849 -23.202 1.00 89.38 99 PRO A C 1
ATOM 785 O O . PRO A 1 99 ? 9.854 -6.196 -24.343 1.00 89.38 99 PRO A O 1
ATOM 788 N N . HIS A 1 100 ? 9.261 -6.748 -22.266 1.00 89.12 100 HIS A N 1
ATOM 789 C CA . HIS A 1 100 ? 9.242 -8.193 -22.464 1.00 89.12 100 HIS A CA 1
ATOM 790 C C . HIS A 1 100 ? 8.274 -8.860 -21.487 1.00 89.12 100 HIS A C 1
ATOM 792 O O . HIS A 1 100 ? 7.967 -8.319 -20.425 1.00 89.12 100 HIS A O 1
ATOM 798 N N . LYS A 1 101 ? 7.836 -10.076 -21.830 1.00 92.50 101 LYS A N 1
ATOM 799 C CA . LYS A 1 101 ? 7.114 -10.939 -20.892 1.00 92.50 101 LYS A CA 1
ATOM 800 C C . LYS A 1 101 ? 8.019 -11.345 -19.733 1.00 92.50 101 LYS A C 1
ATOM 802 O O . LYS A 1 101 ? 9.226 -11.490 -19.905 1.00 92.50 101 LYS A O 1
ATOM 807 N N . VAL A 1 102 ? 7.424 -11.544 -18.569 1.00 93.50 102 VAL A N 1
ATOM 808 C CA . VAL A 1 102 ? 8.073 -11.776 -17.285 1.00 93.50 102 VAL A CA 1
ATOM 809 C C . VAL A 1 102 ? 7.793 -13.196 -16.817 1.00 93.50 102 VAL A C 1
ATOM 811 O O . VAL A 1 102 ? 6.644 -13.626 -16.724 1.00 93.50 102 VAL A O 1
ATOM 814 N N . ASN A 1 103 ? 8.851 -13.906 -16.441 1.00 92.25 103 ASN A N 1
ATOM 815 C CA . ASN A 1 103 ? 8.742 -15.174 -15.745 1.00 92.25 103 ASN A CA 1
ATOM 816 C C . ASN A 1 103 ? 8.447 -14.901 -14.260 1.00 92.25 103 ASN A C 1
ATOM 818 O O . ASN A 1 103 ? 9.336 -14.553 -13.475 1.00 92.25 103 ASN A O 1
ATOM 822 N N . MET A 1 104 ? 7.172 -15.018 -13.884 1.00 93.62 104 MET A N 1
ATOM 823 C CA . MET A 1 104 ? 6.678 -14.675 -12.547 1.00 93.62 104 MET A CA 1
ATOM 824 C C . MET A 1 104 ? 7.325 -15.511 -11.422 1.00 93.62 104 MET A C 1
ATOM 826 O O . MET A 1 104 ? 7.855 -14.907 -10.482 1.00 93.62 104 MET A O 1
ATOM 830 N N . PRO A 1 105 ? 7.392 -16.860 -11.501 1.00 90.00 105 PRO A N 1
ATOM 831 C CA . PRO A 1 105 ? 8.073 -17.663 -10.482 1.00 90.00 105 PRO A CA 1
ATOM 832 C C . PRO A 1 105 ? 9.571 -17.364 -10.356 1.00 90.00 105 PRO A C 1
ATOM 834 O O . PRO A 1 105 ? 10.075 -17.231 -9.239 1.00 90.00 105 PRO A O 1
ATOM 837 N N . ALA A 1 106 ? 10.289 -17.213 -11.476 1.00 87.81 106 ALA A N 1
ATOM 838 C CA . ALA A 1 106 ? 11.716 -16.893 -11.444 1.00 87.81 106 ALA A CA 1
ATOM 839 C C . ALA A 1 106 ? 11.967 -15.503 -10.841 1.00 87.81 106 ALA A C 1
ATOM 841 O O . ALA A 1 106 ? 12.888 -15.333 -10.044 1.00 87.81 106 ALA A O 1
ATOM 842 N N . THR A 1 107 ? 11.104 -14.528 -11.142 1.00 91.00 107 THR A N 1
ATOM 843 C CA . THR A 1 107 ? 11.146 -13.187 -10.539 1.00 91.00 107 THR A CA 1
ATOM 844 C C . THR A 1 107 ? 10.920 -13.233 -9.025 1.00 91.00 107 THR A C 1
ATOM 846 O O . THR A 1 107 ? 11.638 -12.571 -8.269 1.00 91.00 107 THR A O 1
ATOM 849 N N . LEU A 1 108 ? 9.965 -14.048 -8.553 1.00 91.50 108 LEU A N 1
ATOM 850 C CA . LEU A 1 108 ? 9.740 -14.256 -7.119 1.00 91.50 108 LEU A CA 1
ATOM 851 C C . LEU A 1 108 ? 11.003 -14.813 -6.452 1.00 91.50 108 LEU A C 1
ATOM 853 O O . LEU A 1 108 ? 11.457 -14.271 -5.442 1.00 91.50 108 LEU A O 1
ATOM 857 N N . LEU A 1 109 ? 11.574 -15.871 -7.032 1.00 88.38 109 LEU A N 1
ATOM 858 C CA . LEU A 1 109 ? 12.754 -16.552 -6.507 1.00 88.38 109 LEU A CA 1
ATOM 859 C C . LEU A 1 109 ? 13.984 -15.633 -6.481 1.00 88.38 109 LEU A C 1
ATOM 861 O O . LEU A 1 109 ? 14.697 -15.595 -5.480 1.00 88.38 109 LEU A O 1
ATOM 865 N N . ALA A 1 110 ? 14.194 -14.842 -7.536 1.00 86.50 110 ALA A N 1
ATOM 866 C CA . ALA A 1 110 ? 15.300 -13.894 -7.634 1.00 86.50 110 ALA A CA 1
ATOM 867 C C . ALA A 1 110 ? 15.174 -12.735 -6.630 1.00 86.50 110 ALA A C 1
ATOM 869 O O . ALA A 1 110 ? 16.163 -12.321 -6.019 1.00 86.50 110 ALA A O 1
ATOM 870 N N . GLY A 1 111 ? 13.964 -12.201 -6.439 1.00 88.06 111 GLY A N 1
ATOM 871 C CA . GLY A 1 111 ? 13.749 -11.025 -5.597 1.00 88.06 111 GLY A CA 1
ATOM 872 C C . GLY A 1 111 ? 13.581 -11.325 -4.108 1.00 88.06 111 GLY A C 1
ATOM 873 O O . GLY A 1 111 ? 13.920 -10.473 -3.280 1.00 88.06 111 GLY A O 1
ATOM 874 N N . ARG A 1 112 ? 13.090 -12.517 -3.733 1.00 87.81 112 ARG A N 1
ATOM 875 C CA . ARG A 1 112 ? 12.736 -12.838 -2.338 1.00 87.81 112 ARG A CA 1
ATOM 876 C C . ARG A 1 112 ? 13.903 -12.737 -1.345 1.00 87.81 112 ARG A C 1
ATOM 878 O O . ARG A 1 112 ? 13.670 -12.169 -0.274 1.00 87.81 112 ARG A O 1
ATOM 885 N N . PRO A 1 113 ? 15.134 -13.202 -1.648 1.00 85.38 113 PRO A N 1
ATOM 886 C CA . PRO A 1 113 ? 16.269 -13.084 -0.726 1.00 85.38 113 PRO A CA 1
ATOM 887 C C . PRO A 1 113 ? 16.652 -11.631 -0.412 1.00 85.38 113 PRO A C 1
ATOM 889 O O . PRO A 1 113 ? 17.086 -11.325 0.696 1.00 85.38 113 PRO A O 1
ATOM 892 N N . SER A 1 114 ? 16.453 -10.724 -1.372 1.00 80.94 114 SER A N 1
ATOM 893 C CA . SER A 1 114 ? 16.770 -9.295 -1.234 1.00 80.94 114 SER A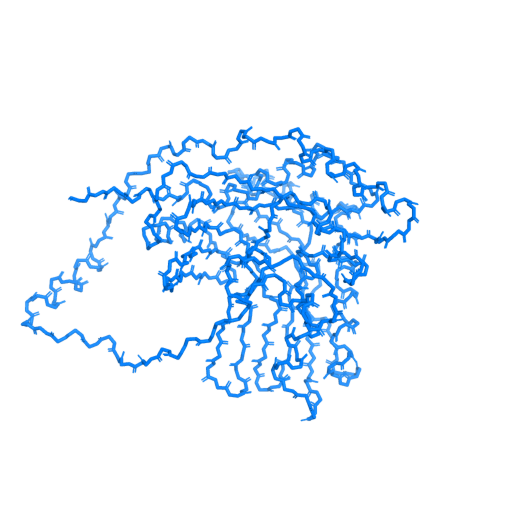 CA 1
ATOM 894 C C . SER A 1 114 ? 15.626 -8.475 -0.624 1.00 80.94 114 SER A C 1
ATOM 896 O O . SER A 1 114 ? 15.800 -7.292 -0.326 1.00 80.94 114 SER A O 1
ATOM 898 N N . ASN A 1 115 ? 14.461 -9.091 -0.413 1.00 79.25 115 ASN A N 1
ATOM 899 C CA . ASN A 1 115 ? 13.243 -8.445 0.055 1.00 79.25 115 ASN A CA 1
ATOM 900 C C . ASN A 1 115 ? 12.694 -9.157 1.300 1.00 79.25 115 ASN A C 1
ATOM 902 O O . ASN A 1 115 ? 11.882 -10.078 1.206 1.00 79.25 115 ASN A O 1
ATOM 906 N N . ASN A 1 116 ? 13.105 -8.708 2.491 1.00 68.88 116 ASN A N 1
ATOM 907 C CA . ASN A 1 116 ? 12.521 -9.154 3.763 1.00 68.88 116 ASN A CA 1
ATOM 908 C C . ASN A 1 116 ? 11.253 -8.343 4.095 1.00 68.88 116 ASN A C 1
ATOM 910 O O . ASN A 1 116 ? 11.251 -7.484 4.980 1.00 68.88 116 ASN A O 1
ATOM 914 N N . LEU A 1 117 ? 10.219 -8.527 3.276 1.00 71.06 117 LEU A N 1
ATOM 915 C CA . LEU A 1 117 ? 8.963 -7.776 3.322 1.00 71.06 117 LEU A CA 1
ATOM 916 C C . LEU A 1 117 ? 7.866 -8.583 4.038 1.00 71.06 117 LEU A C 1
ATOM 918 O O . LEU A 1 117 ? 8.006 -9.797 4.195 1.00 71.06 117 LEU A O 1
ATOM 922 N N . ALA A 1 118 ? 6.816 -7.904 4.520 1.00 69.38 118 ALA A N 1
ATOM 923 C CA . ALA A 1 118 ? 5.795 -8.490 5.394 1.00 69.38 118 ALA A CA 1
ATOM 924 C C . ALA A 1 118 ? 5.149 -9.732 4.769 1.00 69.38 118 ALA A C 1
ATOM 926 O O . ALA A 1 118 ? 5.026 -10.763 5.432 1.00 69.38 118 ALA A O 1
ATOM 927 N N . ARG A 1 119 ? 4.806 -9.657 3.479 1.00 89.50 119 ARG A N 1
ATOM 928 C CA . ARG A 1 119 ? 4.307 -10.783 2.681 1.00 89.50 119 ARG A CA 1
ATOM 929 C C . ARG A 1 119 ? 4.886 -10.747 1.275 1.00 89.50 119 ARG A C 1
ATOM 931 O O . ARG A 1 119 ? 5.251 -9.696 0.761 1.00 89.50 119 ARG A O 1
ATOM 938 N N . SER A 1 120 ? 4.948 -11.903 0.635 1.00 92.31 120 SER A N 1
ATOM 939 C CA . SER A 1 120 ? 5.274 -12.037 -0.785 1.00 92.31 120 SER A CA 1
ATOM 940 C C . SER A 1 120 ? 4.202 -12.875 -1.454 1.00 92.31 120 SER A C 1
ATOM 942 O O . SER A 1 120 ? 3.708 -13.817 -0.840 1.00 92.31 120 SER A O 1
ATOM 944 N N . PHE A 1 121 ? 3.867 -12.558 -2.697 1.00 93.38 121 PHE A N 1
ATOM 945 C CA . PHE A 1 121 ? 2.860 -13.291 -3.453 1.00 93.38 121 PHE A CA 1
ATOM 946 C C . PHE A 1 121 ? 3.282 -13.422 -4.915 1.00 93.38 121 PHE A C 1
ATOM 948 O O . PHE A 1 121 ? 4.008 -12.583 -5.450 1.00 93.38 121 PHE A O 1
ATOM 955 N N . SER A 1 122 ? 2.799 -14.479 -5.555 1.00 93.12 122 SER A N 1
ATOM 956 C CA . SER A 1 122 ? 2.800 -14.631 -7.004 1.00 93.12 122 SER A CA 1
ATOM 957 C C . SER A 1 122 ? 1.451 -15.217 -7.391 1.00 93.12 122 SER A C 1
ATOM 959 O O . SER A 1 122 ? 1.000 -16.185 -6.779 1.00 93.12 122 SER A O 1
ATOM 961 N N . LEU A 1 123 ? 0.775 -14.581 -8.339 1.00 90.44 123 LEU A N 1
ATOM 962 C CA . LEU A 1 123 ? -0.529 -14.997 -8.831 1.00 90.44 123 LEU A CA 1
ATOM 963 C C . LEU A 1 123 ? -0.506 -15.065 -10.351 1.00 90.44 123 LEU A C 1
ATOM 965 O O . LEU A 1 123 ? 0.127 -14.244 -11.016 1.00 90.44 123 LEU A O 1
ATOM 969 N N . SER A 1 124 ? -1.234 -16.041 -10.876 1.00 88.31 124 SER A N 1
ATOM 970 C CA . SER A 1 124 ? -1.523 -16.191 -12.294 1.00 88.31 124 SER A CA 1
ATOM 971 C C . SER A 1 124 ? -2.964 -16.661 -12.419 1.00 88.31 124 SER A C 1
ATOM 973 O O . SER A 1 124 ? -3.314 -17.741 -11.941 1.00 88.31 124 SER A O 1
ATOM 975 N N . HIS A 1 125 ? -3.819 -15.820 -12.991 1.00 84.50 125 HIS A N 1
ATOM 976 C CA . HIS A 1 125 ? -5.222 -16.139 -13.203 1.00 84.50 125 HIS A CA 1
ATOM 977 C C . HIS A 1 125 ? -5.708 -15.544 -14.522 1.00 84.50 125 HIS A C 1
ATOM 979 O O . HIS A 1 125 ? -5.635 -14.334 -14.737 1.00 84.50 125 HIS A O 1
ATOM 985 N N . ALA A 1 126 ? -6.227 -16.404 -15.403 1.00 85.69 126 ALA A N 1
ATOM 986 C CA . ALA A 1 126 ? -6.522 -16.052 -16.788 1.00 85.69 126 ALA A CA 1
ATOM 987 C C . ALA A 1 126 ? -5.290 -15.409 -17.457 1.00 85.69 126 ALA A C 1
ATOM 989 O O . ALA A 1 126 ? -4.229 -16.026 -17.509 1.00 85.69 126 ALA A O 1
ATOM 990 N N . SER A 1 127 ? -5.415 -14.186 -17.969 1.00 87.25 127 SER A N 1
ATOM 991 C CA . SER A 1 127 ? -4.282 -13.437 -18.515 1.00 87.25 127 SER A CA 1
ATOM 992 C C . SER A 1 127 ? -3.570 -12.547 -17.502 1.00 87.25 127 SER A C 1
ATOM 994 O O . SER A 1 127 ? -2.544 -11.989 -17.860 1.00 87.25 127 SER A O 1
ATOM 996 N N . TYR A 1 128 ? -4.075 -12.406 -16.276 1.00 90.81 128 TYR A N 1
ATOM 997 C CA . TYR A 1 128 ? -3.525 -11.487 -15.282 1.00 90.81 128 TYR A CA 1
ATOM 998 C C . TYR A 1 128 ? -2.495 -12.190 -14.412 1.00 90.81 128 TYR A C 1
ATOM 1000 O O . TYR A 1 128 ? -2.761 -13.242 -13.821 1.00 90.81 128 TYR A O 1
ATOM 1008 N N . GLN A 1 129 ? -1.319 -11.592 -14.311 1.00 95.06 129 GLN A N 1
ATOM 1009 C CA . GLN A 1 129 ? -0.222 -12.128 -13.531 1.00 95.06 129 GLN A CA 1
ATOM 1010 C C . GLN A 1 129 ? 0.429 -11.022 -12.714 1.00 95.06 129 GLN A C 1
ATOM 1012 O O . GLN A 1 129 ? 0.657 -9.918 -13.207 1.00 95.06 129 GLN A O 1
ATOM 1017 N N . ALA A 1 130 ? 0.754 -11.318 -11.461 1.00 97.12 130 ALA A N 1
ATOM 1018 C CA . ALA A 1 130 ? 1.470 -10.381 -10.611 1.00 97.12 130 ALA A CA 1
ATOM 1019 C C . ALA A 1 130 ? 2.396 -11.117 -9.650 1.00 97.12 130 ALA A C 1
ATOM 1021 O O . ALA A 1 130 ? 2.009 -12.117 -9.048 1.00 97.12 130 ALA A O 1
ATOM 1022 N N . THR A 1 131 ? 3.605 -10.595 -9.472 1.00 96.81 131 THR A N 1
ATOM 1023 C CA . THR A 1 131 ? 4.560 -11.083 -8.472 1.00 96.81 131 THR A CA 1
ATOM 1024 C C . THR A 1 131 ? 5.083 -9.913 -7.670 1.00 96.81 131 THR A C 1
ATOM 1026 O O . THR A 1 131 ? 5.599 -8.947 -8.233 1.00 96.81 131 THR A O 1
ATOM 1029 N N . GLY A 1 132 ? 4.936 -9.984 -6.352 1.00 95.12 132 GLY A N 1
ATOM 1030 C CA . GLY A 1 132 ? 5.154 -8.834 -5.496 1.00 95.12 132 GLY A CA 1
ATOM 1031 C C . GLY A 1 132 ? 5.683 -9.166 -4.120 1.00 95.12 132 GLY A C 1
ATOM 1032 O O . GLY A 1 132 ? 5.484 -10.252 -3.569 1.00 95.12 132 GLY A O 1
ATOM 1033 N N . PHE A 1 133 ? 6.337 -8.164 -3.548 1.00 93.62 133 PHE A N 1
ATOM 1034 C CA . PHE A 1 133 ? 6.827 -8.184 -2.184 1.00 93.62 133 PHE A CA 1
ATOM 1035 C C . PHE A 1 133 ? 6.139 -7.043 -1.424 1.00 93.62 133 PHE A C 1
ATOM 1037 O O . PHE A 1 133 ? 6.492 -5.873 -1.551 1.00 93.62 133 PHE A O 1
ATOM 1044 N N . SER A 1 134 ? 5.094 -7.370 -0.674 1.00 92.56 134 SER A N 1
ATOM 1045 C CA . SER A 1 134 ? 4.263 -6.391 0.017 1.00 92.56 134 SER A CA 1
ATOM 1046 C C . SER A 1 134 ? 4.971 -5.836 1.260 1.00 92.56 134 SER A C 1
ATOM 1048 O O . SER A 1 134 ? 5.315 -6.609 2.161 1.00 92.56 134 SER A O 1
ATOM 1050 N N . PRO A 1 135 ? 5.184 -4.509 1.351 1.00 87.94 135 PRO A N 1
ATOM 1051 C CA . PR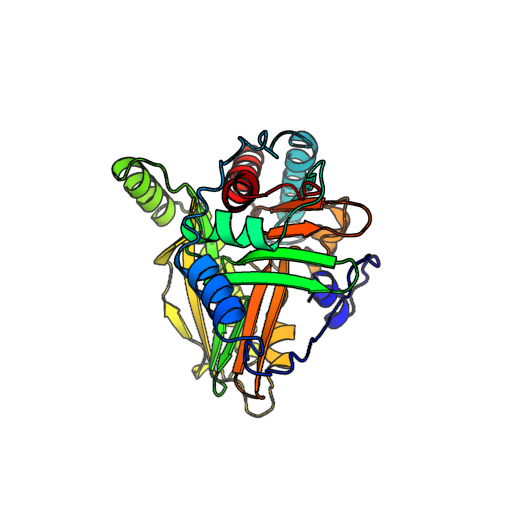O A 1 135 ? 5.812 -3.897 2.515 1.00 87.94 135 PRO A CA 1
ATOM 1052 C C . PRO A 1 135 ? 4.867 -3.758 3.711 1.00 87.94 135 PRO A C 1
ATOM 1054 O O . PRO A 1 135 ? 5.358 -3.563 4.814 1.00 87.94 135 PRO A O 1
ATOM 1057 N N . GLU A 1 136 ? 3.551 -3.828 3.504 1.00 88.44 136 GLU A N 1
ATOM 1058 C CA . GLU A 1 136 ? 2.538 -3.391 4.467 1.00 88.44 136 GLU A CA 1
ATOM 1059 C C . GLU A 1 136 ? 1.325 -4.327 4.465 1.00 88.44 136 GLU A C 1
ATOM 1061 O O . GLU A 1 136 ? 0.845 -4.733 3.404 1.00 88.44 136 GLU A O 1
ATOM 1066 N N . LEU A 1 137 ? 0.783 -4.607 5.650 1.00 90.12 137 LEU A N 1
ATOM 1067 C CA . LEU A 1 137 ? -0.550 -5.185 5.790 1.00 90.12 137 LEU A CA 1
ATOM 1068 C C . LEU A 1 137 ? -1.595 -4.069 5.751 1.00 90.12 137 LEU A C 1
ATOM 1070 O O . LEU A 1 137 ? -1.564 -3.166 6.587 1.00 90.12 137 LEU A O 1
ATOM 1074 N N . VAL A 1 138 ? -2.546 -4.169 4.818 1.00 94.38 138 VAL A N 1
ATOM 1075 C CA . VAL A 1 138 ? -3.747 -3.320 4.814 1.00 94.38 138 VAL A CA 1
ATOM 1076 C C . VAL A 1 138 ? -4.534 -3.605 6.091 1.00 94.38 138 VAL A C 1
ATOM 1078 O O . VAL A 1 138 ? -4.802 -2.702 6.885 1.00 94.38 138 VAL A O 1
ATOM 1081 N N . VAL A 1 139 ? -4.837 -4.886 6.312 1.00 95.88 139 VAL A N 1
ATOM 1082 C CA . VAL A 1 139 ? -5.481 -5.384 7.525 1.00 95.88 139 VAL A CA 1
ATOM 1083 C C . VAL A 1 139 ? -5.199 -6.874 7.716 1.00 95.88 139 VAL A C 1
ATOM 1085 O O . VAL A 1 139 ? -5.069 -7.626 6.752 1.00 95.88 139 VAL A O 1
ATOM 1088 N N . SER A 1 140 ? -5.126 -7.300 8.970 1.00 96.25 140 SER A N 1
ATOM 1089 C CA . SER A 1 140 ? -5.203 -8.695 9.394 1.00 96.25 140 SER A CA 1
ATOM 1090 C C . SER A 1 140 ? -6.289 -8.821 10.456 1.00 96.25 140 SER A C 1
ATOM 1092 O O . SER A 1 140 ? -6.373 -7.975 11.349 1.00 96.25 140 SER A O 1
ATOM 1094 N N . VAL A 1 141 ? -7.114 -9.857 10.354 1.00 96.94 141 VAL A N 1
ATOM 1095 C CA . VAL A 1 141 ? -8.090 -10.255 11.367 1.00 96.94 141 VAL A CA 1
ATOM 1096 C C . VAL A 1 141 ? -7.764 -11.683 11.782 1.00 96.94 141 VAL A C 1
ATOM 1098 O O . VAL A 1 141 ? -7.649 -12.558 10.932 1.00 96.94 141 VAL A O 1
ATOM 1101 N N . ASN A 1 142 ? -7.587 -11.903 13.082 1.00 96.56 142 ASN A N 1
ATOM 1102 C CA . ASN A 1 142 ? -7.407 -13.230 13.665 1.00 96.56 142 ASN A CA 1
ATOM 1103 C C . ASN A 1 142 ? -8.184 -13.295 14.982 1.00 96.56 142 ASN A C 1
ATOM 1105 O O . ASN A 1 142 ? -7.922 -12.483 15.875 1.00 96.56 142 ASN A O 1
ATOM 1109 N N . ASN A 1 143 ? -9.142 -14.219 15.104 1.00 94.88 143 ASN A N 1
ATOM 1110 C CA . ASN A 1 143 ? -9.991 -14.375 16.292 1.00 94.88 143 ASN A CA 1
ATOM 1111 C C . ASN A 1 143 ? -10.572 -13.024 16.752 1.00 94.88 143 ASN A C 1
ATOM 1113 O O . ASN A 1 143 ? -10.459 -12.629 17.915 1.00 94.88 143 ASN A O 1
ATOM 1117 N N . ARG A 1 144 ? -11.126 -12.260 15.799 1.00 95.44 144 ARG A N 1
ATOM 1118 C CA . ARG A 1 144 ? -11.668 -10.894 15.971 1.00 95.44 144 ARG A CA 1
ATOM 1119 C C . ARG A 1 144 ? -10.652 -9.791 16.308 1.00 95.44 144 ARG A C 1
ATOM 1121 O O . ARG A 1 144 ? -11.039 -8.620 16.310 1.00 95.44 144 ARG A O 1
ATOM 1128 N N . LYS A 1 145 ? -9.373 -10.098 16.564 1.00 97.62 145 LYS A N 1
ATOM 1129 C CA . LYS A 1 145 ? -8.323 -9.073 16.683 1.00 97.62 145 LYS A CA 1
ATOM 1130 C C . LYS A 1 145 ? -8.028 -8.518 15.294 1.00 97.62 145 LYS A C 1
ATOM 1132 O O . LYS A 1 145 ? -7.446 -9.214 14.469 1.00 97.62 145 LYS A O 1
ATOM 1137 N N . ILE A 1 146 ? -8.383 -7.258 15.067 1.00 97.75 146 ILE A N 1
ATOM 1138 C CA . ILE A 1 146 ? -8.027 -6.523 13.853 1.00 97.75 146 ILE A CA 1
ATOM 1139 C C . ILE A 1 146 ? -6.698 -5.797 14.059 1.00 97.75 146 ILE A C 1
ATOM 1141 O O . ILE A 1 146 ? -6.451 -5.212 15.116 1.00 97.75 146 ILE A O 1
ATOM 1145 N N . THR A 1 147 ? -5.833 -5.839 13.052 1.00 96.44 147 THR A N 1
ATOM 1146 C CA . THR A 1 147 ? -4.521 -5.188 13.039 1.00 96.44 147 THR A CA 1
ATOM 1147 C C . THR A 1 147 ? -4.298 -4.505 11.698 1.00 96.44 147 THR A C 1
ATOM 1149 O O . THR A 1 147 ? -4.523 -5.109 10.656 1.00 96.44 147 THR A O 1
ATOM 1152 N N . THR A 1 148 ? -3.805 -3.271 11.719 1.00 94.44 148 THR A N 1
ATOM 1153 C CA . THR A 1 148 ? -3.279 -2.564 10.544 1.00 94.44 148 THR A CA 1
ATOM 1154 C C . THR A 1 148 ? -1.896 -2.003 10.874 1.00 94.44 148 THR A C 1
ATOM 1156 O O . THR A 1 148 ? -1.612 -1.654 12.028 1.00 94.44 148 THR A O 1
ATOM 1159 N N . GLU A 1 149 ? -1.010 -1.953 9.881 1.00 91.81 149 GLU A N 1
ATOM 1160 C CA . GLU A 1 149 ? 0.394 -1.577 10.070 1.00 91.81 149 GLU A CA 1
ATOM 1161 C C . GLU A 1 149 ? 0.813 -0.445 9.125 1.00 91.81 149 GLU A C 1
ATOM 1163 O O . GLU A 1 149 ? 1.600 -0.685 8.215 1.00 91.81 149 GLU A O 1
ATOM 1168 N N . PRO A 1 150 ? 0.333 0.798 9.310 1.00 91.00 150 PRO A N 1
ATOM 1169 C CA . PRO A 1 150 ? 0.696 1.896 8.421 1.00 91.00 150 PRO A CA 1
ATOM 1170 C C . PRO A 1 150 ? 2.217 2.105 8.373 1.00 91.00 150 PRO A C 1
ATOM 1172 O O . PRO A 1 150 ? 2.854 2.357 9.404 1.00 91.00 150 PRO A O 1
ATOM 1175 N N . LEU A 1 151 ? 2.795 2.072 7.166 1.00 90.00 151 LEU A N 1
ATOM 1176 C CA . LEU A 1 151 ? 4.180 2.459 6.906 1.00 90.00 151 LEU A CA 1
ATOM 1177 C C . LEU A 1 151 ? 4.238 3.752 6.093 1.00 90.00 151 LEU A C 1
ATOM 1179 O O . LEU A 1 151 ? 3.779 3.844 4.956 1.00 90.00 151 LEU A O 1
ATOM 1183 N N . ALA A 1 152 ? 4.865 4.770 6.668 1.00 85.81 152 ALA A N 1
ATOM 1184 C CA . ALA A 1 152 ? 5.010 6.075 6.035 1.00 85.81 152 ALA A CA 1
ATOM 1185 C C . ALA A 1 152 ? 6.352 6.695 6.407 1.00 85.81 152 ALA A C 1
ATOM 1187 O O . ALA A 1 152 ? 6.929 6.395 7.446 1.00 85.81 152 ALA A O 1
ATOM 1188 N N . GLY A 1 153 ? 6.868 7.537 5.523 1.00 83.44 153 GLY A N 1
ATOM 1189 C CA . GLY A 1 153 ? 8.251 7.980 5.576 1.00 83.44 153 GLY A CA 1
ATOM 1190 C C . GLY A 1 153 ? 9.215 6.940 4.996 1.00 83.44 153 GLY A C 1
ATOM 1191 O O . GLY A 1 153 ? 8.992 5.730 5.086 1.00 83.44 153 GLY A O 1
ATOM 1192 N N . THR A 1 154 ? 10.246 7.375 4.273 1.00 83.69 154 THR A N 1
ATOM 1193 C CA . THR A 1 154 ? 11.152 6.444 3.567 1.00 83.69 154 THR A CA 1
ATOM 1194 C C . THR A 1 154 ? 12.580 6.969 3.474 1.00 83.69 154 THR A C 1
ATOM 1196 O O . THR A 1 154 ? 12.818 8.126 3.103 1.00 83.69 154 THR A O 1
ATOM 1199 N N . ARG A 1 155 ? 13.545 6.084 3.743 1.00 84.62 155 ARG A N 1
ATOM 1200 C CA . ARG A 1 155 ? 14.963 6.256 3.393 1.00 84.62 155 ARG A CA 1
ATOM 1201 C C . ARG A 1 155 ? 15.543 4.978 2.800 1.00 84.62 155 ARG A C 1
ATOM 1203 O O . ARG A 1 155 ? 15.065 3.884 3.078 1.00 84.62 155 ARG A O 1
ATOM 1210 N N . LEU A 1 156 ? 16.609 5.120 2.019 1.00 82.50 156 LEU A N 1
ATOM 1211 C CA . LEU A 1 156 ? 17.374 3.992 1.494 1.00 82.50 156 LEU A CA 1
ATOM 1212 C C . LEU A 1 156 ? 18.133 3.240 2.597 1.00 82.50 156 LEU A C 1
ATOM 1214 O O . LEU A 1 156 ? 18.700 3.840 3.514 1.00 82.50 156 LEU A O 1
ATOM 1218 N N . CYS A 1 157 ? 18.249 1.929 2.427 1.00 78.25 157 CYS A N 1
ATOM 1219 C CA . CYS A 1 157 ? 19.240 1.098 3.097 1.00 78.25 157 CYS A CA 1
ATOM 1220 C C . CYS A 1 157 ? 20.507 1.061 2.232 1.00 78.25 157 CYS A C 1
ATOM 1222 O O . CYS A 1 157 ? 20.646 0.262 1.311 1.00 78.25 157 CYS A O 1
ATOM 1224 N N . ALA A 1 158 ? 21.432 1.988 2.493 1.00 70.94 158 ALA A N 1
ATOM 1225 C CA . ALA A 1 158 ? 22.719 2.037 1.802 1.00 70.94 158 ALA A CA 1
ATOM 1226 C C . ALA A 1 158 ? 23.575 0.773 2.037 1.00 70.94 158 ALA A C 1
ATOM 1228 O O . ALA A 1 158 ? 23.450 0.098 3.051 1.00 70.94 158 ALA A O 1
ATOM 1229 N N . ARG A 1 159 ? 24.546 0.501 1.154 1.00 71.69 159 ARG A N 1
ATOM 1230 C CA . ARG A 1 159 ? 25.478 -0.637 1.320 1.00 71.69 159 ARG A CA 1
ATOM 1231 C C . ARG A 1 159 ? 26.370 -0.533 2.571 1.00 71.69 159 ARG A C 1
ATOM 1233 O O . ARG A 1 159 ? 26.824 -1.539 3.098 1.00 71.69 159 ARG A O 1
ATOM 1240 N N . SER A 1 160 ? 26.641 0.683 3.052 1.00 81.75 160 SER A N 1
ATOM 1241 C CA . SER A 1 160 ? 27.493 0.920 4.225 1.00 81.75 160 SER A CA 1
ATOM 1242 C C . SER A 1 160 ? 26.668 1.011 5.506 1.00 81.75 160 SER A C 1
ATOM 1244 O O . SER A 1 160 ? 25.816 1.893 5.615 1.00 81.75 160 SER A O 1
ATOM 1246 N N . LYS A 1 161 ? 26.999 0.192 6.517 1.00 83.00 161 LYS A N 1
ATOM 1247 C CA . LYS A 1 161 ? 26.368 0.226 7.854 1.00 83.00 161 LYS A CA 1
ATOM 1248 C C . LYS A 1 161 ? 26.350 1.633 8.466 1.00 83.00 161 LYS A C 1
ATOM 1250 O O . LYS A 1 161 ? 25.332 2.053 9.007 1.00 83.00 161 LYS A O 1
ATOM 1255 N N . LYS A 1 162 ? 27.441 2.397 8.316 1.00 86.62 162 LYS A N 1
ATOM 1256 C CA . LYS A 1 162 ? 27.534 3.785 8.802 1.00 86.62 162 LYS A CA 1
ATOM 1257 C C . LYS A 1 162 ? 26.520 4.697 8.105 1.00 86.62 162 LYS A C 1
ATOM 1259 O O . LYS A 1 162 ? 25.866 5.501 8.759 1.00 86.62 162 LYS A O 1
ATOM 1264 N N . LYS A 1 163 ? 26.365 4.553 6.784 1.00 85.75 163 LYS A N 1
ATOM 1265 C CA . LYS A 1 163 ? 25.404 5.341 6.000 1.00 85.75 163 LYS A CA 1
ATOM 1266 C C . LYS A 1 163 ? 23.958 4.928 6.293 1.00 85.75 163 LYS A C 1
ATOM 1268 O O . LYS A 1 163 ? 23.112 5.807 6.375 1.00 85.75 163 LYS A O 1
ATOM 1273 N N . VAL A 1 164 ? 23.682 3.637 6.508 1.00 85.00 164 VAL A N 1
ATOM 1274 C CA . VAL A 1 164 ? 22.351 3.158 6.935 1.00 85.00 164 VAL A CA 1
ATOM 1275 C C . VAL A 1 164 ? 21.968 3.749 8.283 1.00 85.00 164 VAL A C 1
ATOM 1277 O O . VAL A 1 164 ? 20.870 4.278 8.403 1.00 85.00 164 VAL A O 1
ATOM 1280 N N . SER A 1 165 ? 22.873 3.695 9.266 1.00 86.62 165 SER A N 1
ATOM 1281 C CA . SER A 1 165 ? 22.630 4.261 10.596 1.00 86.62 165 SER A CA 1
ATOM 1282 C C . SER A 1 165 ? 22.366 5.766 10.515 1.00 86.62 165 SER A C 1
ATOM 1284 O O . SER A 1 165 ? 21.360 6.239 11.026 1.00 86.62 165 SER A O 1
ATOM 1286 N N . LYS A 1 166 ? 23.170 6.509 9.741 1.00 90.25 166 LYS A N 1
ATOM 1287 C CA . LYS A 1 166 ? 22.922 7.938 9.507 1.00 90.25 166 LYS A CA 1
ATOM 1288 C C . LYS A 1 166 ? 21.540 8.202 8.892 1.00 90.25 166 LYS A C 1
ATOM 1290 O O . LYS A 1 166 ? 20.808 9.040 9.395 1.00 90.25 166 LYS A O 1
ATOM 1295 N N . LEU A 1 167 ? 21.170 7.476 7.834 1.00 89.12 167 LEU A N 1
ATOM 1296 C CA . LEU A 1 167 ? 19.862 7.626 7.181 1.00 89.12 167 LEU A CA 1
ATOM 1297 C C . LEU A 1 167 ? 18.697 7.215 8.097 1.00 89.12 167 LEU A C 1
ATOM 1299 O O . LEU A 1 167 ? 17.603 7.754 7.965 1.00 89.12 167 LEU A O 1
ATOM 1303 N N . ARG A 1 168 ? 18.924 6.266 9.011 1.00 91.06 168 ARG A N 1
ATOM 1304 C CA . ARG A 1 168 ? 17.957 5.854 10.034 1.00 91.06 168 ARG A CA 1
ATOM 1305 C C . ARG A 1 168 ? 17.717 6.979 11.037 1.00 91.06 168 ARG A C 1
ATOM 1307 O O . ARG A 1 168 ? 16.566 7.324 11.276 1.00 91.06 168 ARG A O 1
ATOM 1314 N N . GLU A 1 169 ? 18.790 7.565 11.562 1.00 91.94 169 GLU A N 1
ATOM 1315 C CA . GLU A 1 169 ? 18.715 8.716 12.468 1.00 91.94 169 GLU A CA 1
ATOM 1316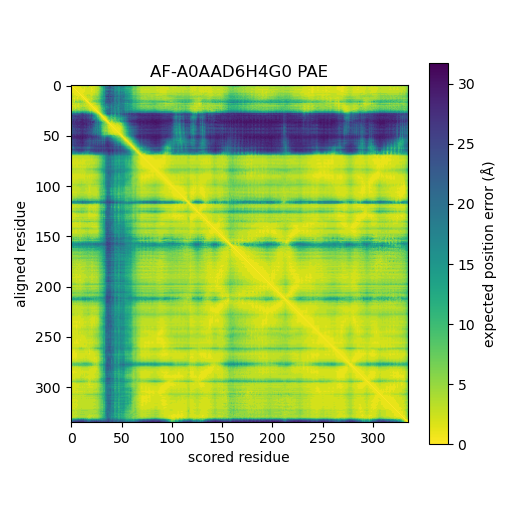 C C . GLU A 1 169 ? 18.073 9.925 11.783 1.00 91.94 169 GLU A C 1
ATOM 1318 O O . GLU A 1 169 ? 17.203 10.566 12.363 1.00 91.94 169 GLU A O 1
ATOM 1323 N N . GLU A 1 170 ? 18.426 10.195 10.522 1.00 91.38 170 GLU A N 1
ATOM 1324 C CA . GLU A 1 170 ? 17.774 11.234 9.719 1.00 91.38 170 GLU A CA 1
ATOM 1325 C C . GLU A 1 170 ? 16.268 10.969 9.564 1.00 91.38 170 GLU A C 1
ATOM 1327 O O . GLU A 1 170 ? 15.488 11.904 9.677 1.00 91.38 170 GLU A O 1
ATOM 1332 N N . LEU A 1 171 ? 15.837 9.721 9.331 1.00 91.81 171 LEU A N 1
ATOM 1333 C CA . LEU A 1 171 ? 14.413 9.380 9.202 1.00 91.81 171 LEU A CA 1
ATOM 1334 C C . LEU A 1 171 ? 13.646 9.553 10.520 1.00 91.81 171 LEU A C 1
ATOM 1336 O O . LEU A 1 171 ? 12.524 10.051 10.502 1.00 91.81 171 LEU A O 1
ATOM 1340 N N . LEU A 1 172 ? 14.245 9.154 11.646 1.00 93.12 172 LEU A N 1
ATOM 1341 C CA . LEU A 1 172 ? 13.640 9.264 12.979 1.00 93.12 172 LEU A CA 1
ATOM 1342 C C . LEU A 1 172 ? 13.481 10.707 13.462 1.00 93.12 172 LEU A C 1
ATOM 1344 O O . LEU A 1 172 ? 12.672 10.946 14.352 1.00 93.12 172 LEU A O 1
ATOM 1348 N N . HIS A 1 173 ? 14.233 11.647 12.887 1.00 93.62 173 HIS A N 1
ATOM 1349 C CA . HIS A 1 173 ? 14.231 13.053 13.290 1.00 93.62 173 HIS A CA 1
ATOM 1350 C C . HIS A 1 173 ? 13.764 14.005 12.183 1.00 93.62 173 HIS A C 1
ATOM 1352 O O . HIS A 1 173 ? 13.782 15.215 12.392 1.00 93.62 173 HIS A O 1
ATOM 1358 N N . ASP A 1 174 ? 13.343 13.498 11.019 1.00 92.62 174 ASP A N 1
ATOM 1359 C CA . ASP A 1 174 ? 12.794 14.325 9.943 1.00 92.62 174 ASP A CA 1
ATOM 1360 C C . ASP A 1 174 ? 11.357 14.752 10.297 1.00 92.62 174 ASP A C 1
ATOM 1362 O O . ASP A 1 174 ? 10.446 13.912 10.280 1.00 92.62 174 ASP A O 1
ATOM 1366 N N . PRO A 1 175 ? 11.105 16.048 10.575 1.00 92.31 175 PRO A N 1
ATOM 1367 C CA . PRO A 1 175 ? 9.782 16.509 10.983 1.00 92.31 175 PRO A CA 1
ATOM 1368 C C . PRO A 1 175 ? 8.709 16.251 9.924 1.00 92.31 175 PRO A C 1
ATOM 1370 O O . PRO A 1 175 ? 7.562 15.977 10.271 1.00 92.31 175 PRO A O 1
ATOM 1373 N N . LYS A 1 176 ? 9.065 16.303 8.633 1.00 88.94 176 LYS A N 1
ATOM 1374 C CA . LYS A 1 176 ? 8.130 16.040 7.535 1.00 88.94 176 LYS A CA 1
ATOM 1375 C C . LYS A 1 176 ? 7.673 14.586 7.567 1.00 88.94 176 LYS A C 1
ATOM 1377 O O . LYS A 1 176 ? 6.475 14.316 7.509 1.00 88.94 176 LYS A O 1
ATOM 1382 N N . GLU A 1 177 ? 8.620 13.654 7.648 1.00 90.50 177 GLU A N 1
ATOM 1383 C CA . GLU A 1 177 ? 8.321 12.220 7.580 1.00 90.50 177 GLU A CA 1
ATOM 1384 C C . GLU A 1 177 ? 7.588 11.754 8.852 1.00 90.50 177 GLU A C 1
ATOM 1386 O O . GLU A 1 177 ? 6.657 10.953 8.756 1.00 90.50 177 GLU A O 1
ATOM 1391 N N . ILE A 1 178 ? 7.916 12.322 10.023 1.00 93.31 178 ILE A N 1
ATOM 1392 C CA . ILE A 1 178 ? 7.158 12.104 11.267 1.00 93.31 178 ILE A CA 1
ATOM 1393 C C . ILE A 1 178 ? 5.717 12.601 11.120 1.00 93.31 178 ILE A C 1
ATOM 1395 O O . ILE A 1 178 ? 4.787 11.868 11.452 1.00 93.31 178 ILE A O 1
ATOM 1399 N N . VAL A 1 179 ? 5.503 13.824 10.618 1.00 91.31 179 VAL A N 1
ATOM 1400 C CA . VAL A 1 179 ? 4.150 14.375 10.425 1.00 91.31 179 VAL A CA 1
ATOM 1401 C C . VAL A 1 179 ? 3.347 13.508 9.460 1.00 91.31 179 VAL A C 1
ATOM 1403 O O . VAL A 1 179 ? 2.203 13.159 9.760 1.00 91.31 179 VAL A O 1
ATOM 1406 N N . GLU A 1 180 ? 3.946 13.102 8.339 1.00 88.75 180 GLU A N 1
ATOM 1407 C CA . GLU A 1 180 ? 3.313 12.195 7.380 1.00 88.75 180 GLU A CA 1
ATOM 1408 C C . GLU A 1 180 ? 2.888 10.873 8.046 1.00 88.75 180 GLU A C 1
ATOM 1410 O O . GLU A 1 180 ? 1.779 10.372 7.815 1.00 88.75 180 GLU A O 1
ATOM 1415 N N . HIS A 1 181 ? 3.753 10.322 8.899 1.00 92.88 181 HIS A N 1
ATOM 1416 C CA . HIS A 1 181 ? 3.487 9.082 9.612 1.00 92.88 181 HIS A CA 1
ATOM 1417 C C . HIS A 1 181 ? 2.388 9.234 10.666 1.00 92.88 181 HIS A C 1
ATOM 1419 O O . HIS A 1 181 ? 1.437 8.456 10.677 1.00 92.88 181 HIS A O 1
ATOM 1425 N N . VAL A 1 182 ? 2.446 10.272 11.500 1.00 92.38 182 VAL A N 1
ATOM 1426 C CA . VAL A 1 182 ? 1.443 10.535 12.544 1.00 92.38 182 VAL A CA 1
ATOM 1427 C C . VAL A 1 182 ? 0.062 10.784 11.943 1.00 92.38 182 VAL A C 1
ATOM 1429 O O . VAL A 1 182 ? -0.929 10.273 12.466 1.00 92.38 182 VAL A O 1
ATOM 1432 N N . VAL A 1 183 ? -0.029 11.519 10.829 1.00 88.88 183 VAL A N 1
ATOM 1433 C CA . VAL A 1 183 ? -1.293 11.674 10.088 1.00 88.88 183 VAL A CA 1
ATOM 1434 C C . VAL A 1 183 ? -1.836 10.309 9.663 1.00 88.88 183 VAL A C 1
ATOM 1436 O O . VAL A 1 183 ? -3.037 10.068 9.786 1.00 88.88 183 VAL A O 1
ATOM 1439 N N . SER A 1 184 ? -0.951 9.404 9.237 1.00 91.00 184 SER A N 1
ATOM 1440 C CA . SER A 1 184 ? -1.341 8.063 8.804 1.00 91.00 184 SER A CA 1
ATOM 1441 C C . SER A 1 184 ? -1.865 7.201 9.956 1.00 91.00 184 SER A C 1
ATOM 1443 O O . SER A 1 184 ? -2.943 6.618 9.854 1.00 91.00 184 SER A O 1
ATOM 1445 N N . VAL A 1 185 ? -1.174 7.212 11.097 1.00 94.12 185 VAL A N 1
ATOM 1446 C CA . VAL A 1 185 ? -1.597 6.503 12.316 1.00 94.12 185 VAL A CA 1
ATOM 1447 C C . VAL A 1 185 ? -2.922 7.042 12.857 1.00 94.12 185 VAL A C 1
ATOM 1449 O O . VAL A 1 185 ? -3.799 6.269 13.235 1.00 94.12 185 VAL A O 1
ATOM 1452 N N . ARG A 1 186 ? -3.112 8.368 12.864 1.00 93.31 186 ARG A N 1
ATOM 1453 C CA . ARG A 1 186 ? -4.368 8.986 13.322 1.00 93.31 186 ARG A CA 1
ATOM 1454 C C . ARG A 1 186 ? -5.567 8.561 12.483 1.00 93.31 186 ARG A C 1
ATOM 1456 O O . ARG A 1 186 ? -6.640 8.330 13.045 1.00 93.31 186 ARG A O 1
ATOM 1463 N N . GLN A 1 187 ? -5.399 8.458 11.164 1.00 91.75 187 GLN A N 1
ATOM 1464 C CA . GLN A 1 187 ? -6.466 7.940 10.318 1.00 91.75 187 GLN A CA 1
ATOM 1465 C C . GLN A 1 187 ? -6.730 6.464 10.618 1.00 91.75 187 GLN A C 1
ATOM 1467 O O . GLN A 1 187 ? -7.889 6.112 10.803 1.00 91.75 187 GLN A O 1
ATOM 1472 N N . ALA A 1 188 ? -5.691 5.632 10.734 1.00 93.75 188 ALA A N 1
ATOM 1473 C CA . ALA A 1 188 ? -5.855 4.212 11.049 1.00 93.75 188 ALA A CA 1
ATOM 1474 C C . ALA A 1 188 ? -6.653 4.004 12.351 1.00 93.75 188 ALA A C 1
ATOM 1476 O O . ALA A 1 188 ? -7.566 3.186 12.398 1.00 93.75 188 ALA A O 1
ATOM 1477 N N . ILE A 1 189 ? -6.394 4.810 13.388 1.00 95.88 189 ILE A N 1
ATOM 1478 C CA . ILE A 1 189 ? -7.193 4.806 14.626 1.00 95.88 189 ILE A CA 1
ATOM 1479 C C . ILE A 1 189 ? -8.654 5.170 14.343 1.00 95.88 189 ILE A C 1
ATOM 1481 O O . ILE A 1 189 ? -9.558 4.504 14.836 1.00 95.88 189 ILE A O 1
ATOM 1485 N N . THR A 1 190 ? -8.888 6.216 13.549 1.00 95.12 190 THR A N 1
ATOM 1486 C CA . THR A 1 190 ? -10.243 6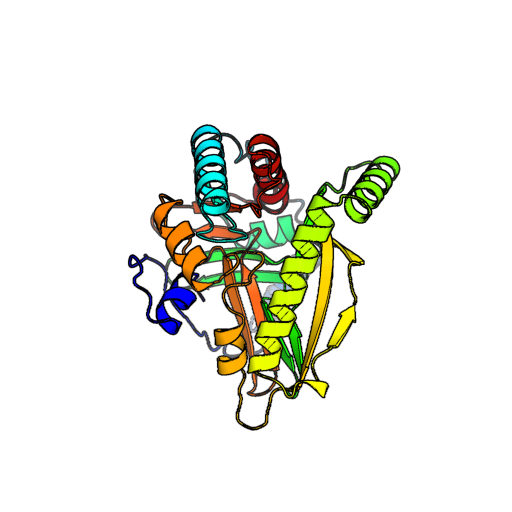.675 13.201 1.00 95.12 190 THR A CA 1
ATOM 1487 C C . THR A 1 190 ? -11.015 5.603 12.428 1.00 95.12 190 THR A C 1
ATOM 1489 O O . THR A 1 190 ? -12.201 5.406 12.671 1.00 95.12 190 THR A O 1
ATOM 1492 N N . GLU A 1 191 ? -10.351 4.888 11.521 1.00 95.00 191 GLU A N 1
ATOM 1493 C CA . GLU A 1 191 ? -10.932 3.780 10.760 1.00 95.00 191 GLU A CA 1
ATOM 1494 C C . GLU A 1 191 ? -11.256 2.589 11.669 1.00 95.00 191 GLU A C 1
ATOM 1496 O O . GLU A 1 191 ? -12.394 2.123 11.672 1.00 95.00 191 GLU A O 1
ATOM 1501 N N . LEU A 1 192 ? -10.323 2.167 12.527 1.00 96.94 192 LEU A N 1
ATOM 1502 C CA . LEU A 1 192 ? -10.555 1.071 13.476 1.00 96.94 192 LEU A CA 1
ATOM 1503 C C . LEU A 1 192 ? -11.653 1.401 14.499 1.00 96.94 192 LEU A C 1
ATOM 1505 O O . LEU A 1 192 ? -12.420 0.518 14.869 1.00 96.94 192 LEU A O 1
ATOM 1509 N N . GLN A 1 193 ? -11.803 2.663 14.907 1.00 97.12 193 GLN A N 1
ATOM 1510 C CA . GLN A 1 193 ? -12.887 3.104 15.798 1.00 97.12 193 GLN A CA 1
ATOM 1511 C C . GLN A 1 193 ? -14.289 3.029 15.169 1.00 97.12 193 GLN A C 1
ATOM 1513 O O . GLN A 1 193 ? -15.276 3.134 15.895 1.00 97.12 193 GLN A O 1
ATOM 1518 N N . ARG A 1 194 ? -14.402 2.856 13.845 1.00 96.31 194 ARG A N 1
ATOM 1519 C CA . ARG A 1 194 ? -15.684 2.565 13.173 1.00 96.31 194 ARG A CA 1
ATOM 1520 C C . ARG A 1 194 ? -16.055 1.081 13.237 1.00 96.31 194 ARG A C 1
ATOM 1522 O O . ARG A 1 194 ? -17.206 0.742 12.985 1.00 96.31 194 ARG A O 1
ATOM 1529 N N . LEU A 1 195 ? -15.079 0.223 13.528 1.00 97.25 195 LEU A N 1
ATOM 1530 C CA . LEU A 1 195 ? -15.180 -1.237 13.484 1.00 97.25 195 LEU A CA 1
ATOM 1531 C C . LEU A 1 195 ? -15.118 -1.889 14.869 1.00 97.25 195 LEU A C 1
ATOM 1533 O O . LEU A 1 195 ? -15.556 -3.023 15.037 1.00 97.25 195 LEU A O 1
ATOM 1537 N N . CYS A 1 196 ? -14.516 -1.193 15.831 1.00 98.00 196 CYS A N 1
ATOM 1538 C CA . CYS A 1 196 ? -14.190 -1.708 17.152 1.00 98.00 196 CYS A CA 1
ATOM 1539 C C . CYS A 1 196 ? -14.760 -0.792 18.241 1.00 98.00 196 CYS A C 1
ATOM 1541 O O . CYS A 1 196 ? -14.781 0.434 18.056 1.00 98.00 196 CYS A O 1
ATOM 1543 N N . PRO A 1 197 ? -15.100 -1.328 19.427 1.00 97.56 197 PRO A N 1
ATOM 1544 C CA . PRO A 1 197 ? -15.329 -0.506 20.607 1.00 97.56 197 PRO A CA 1
ATOM 1545 C C . PRO A 1 197 ? -14.098 0.363 20.896 1.00 97.56 197 PRO A C 1
ATOM 1547 O O . PRO A 1 197 ? -12.955 -0.101 20.807 1.00 97.56 197 PRO A O 1
ATOM 1550 N N . ARG A 1 198 ? -14.320 1.646 21.210 1.00 94.62 198 ARG A N 1
ATOM 1551 C CA . ARG A 1 198 ? -13.250 2.661 21.290 1.00 94.62 198 ARG A CA 1
ATOM 1552 C C . ARG A 1 198 ? -12.144 2.313 22.287 1.00 94.62 198 ARG A C 1
ATOM 1554 O O . ARG A 1 198 ? -10.996 2.666 22.046 1.00 94.62 198 ARG A O 1
ATOM 1561 N N . ASP A 1 199 ? -12.495 1.653 23.381 1.00 96.56 199 ASP A N 1
ATOM 1562 C CA . ASP A 1 199 ? -11.608 1.211 24.459 1.00 96.56 199 ASP A CA 1
ATOM 1563 C C . ASP A 1 199 ? -10.707 0.029 24.070 1.00 96.56 199 ASP A C 1
ATOM 1565 O O . ASP A 1 199 ? -9.692 -0.212 24.720 1.00 96.56 199 ASP A O 1
ATOM 1569 N N . THR A 1 200 ? -11.026 -0.676 22.982 1.00 97.81 200 THR A N 1
ATOM 1570 C CA . THR A 1 200 ? -10.195 -1.774 22.463 1.00 97.81 200 THR A CA 1
ATOM 1571 C C . THR A 1 200 ? -9.129 -1.296 21.477 1.00 97.81 200 THR A C 1
ATOM 1573 O O . THR A 1 200 ? -8.135 -1.996 21.267 1.00 97.81 200 THR A O 1
ATOM 1576 N N . VAL A 1 201 ? -9.310 -0.111 20.876 1.00 98.25 201 VAL A N 1
ATOM 1577 C CA . VAL A 1 201 ? -8.397 0.427 19.861 1.00 98.25 201 VAL A CA 1
ATOM 1578 C C . VAL A 1 201 ? -7.143 0.993 20.521 1.00 98.25 201 VAL A C 1
ATOM 1580 O O . VAL A 1 201 ? -7.211 1.945 21.298 1.00 98.25 201 VAL A O 1
ATOM 1583 N N . LYS A 1 202 ? -5.977 0.447 20.174 1.00 97.44 202 LYS A N 1
ATOM 1584 C CA . LYS A 1 202 ? -4.682 0.845 20.744 1.00 97.44 202 LYS A CA 1
ATOM 1585 C C . LYS A 1 202 ? -3.552 0.784 19.723 1.00 97.44 202 LYS A C 1
ATOM 1587 O O . LYS A 1 202 ? -3.578 -0.013 18.784 1.00 97.44 202 LYS A O 1
ATOM 1592 N N . ILE A 1 203 ? -2.526 1.598 19.951 1.00 97.69 203 ILE A N 1
ATOM 1593 C CA . ILE A 1 203 ? -1.259 1.541 19.220 1.00 97.69 203 ILE A CA 1
ATOM 1594 C C . ILE A 1 203 ? -0.331 0.588 19.990 1.00 97.69 203 ILE A C 1
ATOM 1596 O O . ILE A 1 203 ? 0.063 0.900 21.110 1.00 97.69 203 ILE A O 1
ATOM 1600 N N . GLU A 1 204 ? -0.020 -0.583 19.429 1.00 96.50 204 GLU A N 1
ATOM 1601 C CA . GLU A 1 204 ? 0.877 -1.572 20.061 1.00 96.50 204 GLU A CA 1
ATOM 1602 C C . GLU A 1 204 ? 2.360 -1.264 19.808 1.00 96.50 204 GLU A C 1
ATOM 1604 O O . GLU A 1 204 ? 3.212 -1.633 20.611 1.00 96.50 204 GLU A O 1
ATOM 1609 N N . ASP A 1 205 ? 2.668 -0.586 18.703 1.00 95.06 205 ASP A N 1
ATOM 1610 C CA . ASP A 1 205 ? 4.012 -0.127 18.348 1.00 95.06 205 ASP A CA 1
ATOM 1611 C C . ASP A 1 205 ? 3.895 1.224 17.638 1.00 95.06 205 ASP A C 1
ATOM 1613 O O . ASP A 1 205 ? 3.028 1.382 16.774 1.00 95.06 205 ASP A O 1
ATOM 1617 N N . PHE A 1 206 ? 4.730 2.194 18.001 1.00 95.25 206 PHE A N 1
ATOM 1618 C CA . PHE A 1 206 ? 4.622 3.572 17.525 1.00 95.25 206 PHE A CA 1
ATOM 1619 C C . PHE A 1 206 ? 5.971 4.101 17.042 1.00 95.25 206 PHE A C 1
ATOM 1621 O O . PHE A 1 206 ? 6.924 4.158 17.814 1.00 95.25 206 PHE A O 1
ATOM 1628 N N . ILE A 1 207 ? 6.022 4.525 15.774 1.00 92.06 207 ILE A N 1
ATOM 1629 C CA . ILE A 1 207 ? 7.197 5.129 15.118 1.00 92.06 207 ILE A CA 1
ATOM 1630 C C . ILE A 1 207 ? 8.463 4.289 15.351 1.00 92.06 207 ILE A C 1
ATOM 1632 O O . ILE A 1 207 ? 9.482 4.746 15.868 1.00 92.06 207 ILE A O 1
ATOM 1636 N N . SER A 1 208 ? 8.409 3.026 14.940 1.00 92.75 208 SER A N 1
ATOM 1637 C CA . SER A 1 208 ? 9.575 2.149 14.914 1.00 92.75 208 SER A CA 1
ATOM 1638 C C . SER A 1 208 ? 10.107 2.000 13.489 1.00 92.75 208 SER A C 1
ATOM 1640 O O . SER A 1 208 ? 9.377 2.113 12.504 1.00 92.75 208 SER A O 1
ATOM 1642 N N . ILE A 1 209 ? 11.412 1.762 13.348 1.00 91.25 209 ILE A N 1
ATOM 1643 C CA . ILE A 1 209 ? 12.014 1.576 12.025 1.00 91.25 209 ILE A CA 1
ATOM 1644 C C . ILE A 1 209 ? 11.743 0.158 11.526 1.00 91.25 209 ILE A C 1
ATOM 1646 O O . ILE A 1 209 ? 12.219 -0.820 12.110 1.00 91.25 209 ILE A O 1
ATOM 1650 N N . ARG A 1 210 ? 11.058 0.055 10.388 1.00 88.31 210 ARG A N 1
ATOM 1651 C CA . ARG A 1 210 ? 10.861 -1.189 9.635 1.00 88.31 210 ARG A CA 1
ATOM 1652 C C . ARG A 1 210 ? 11.852 -1.243 8.482 1.00 88.31 210 ARG A C 1
ATOM 1654 O O . ARG A 1 210 ? 11.891 -0.334 7.658 1.00 88.31 210 ARG A O 1
ATOM 1661 N N . THR A 1 211 ? 12.693 -2.275 8.455 1.00 83.31 211 THR A N 1
ATOM 1662 C CA . THR A 1 211 ? 13.722 -2.455 7.417 1.00 83.31 211 THR A CA 1
ATOM 1663 C C . THR A 1 211 ? 13.250 -3.483 6.399 1.00 83.31 211 THR A C 1
ATOM 1665 O O . THR A 1 211 ? 12.897 -4.602 6.759 1.00 83.31 211 THR A O 1
ATOM 1668 N N . HIS A 1 212 ? 13.257 -3.090 5.133 1.00 77.00 212 HIS A N 1
ATOM 1669 C CA . HIS A 1 212 ? 12.483 -3.703 4.066 1.00 77.00 212 HIS A CA 1
ATOM 1670 C C . HIS A 1 212 ? 13.303 -3.692 2.770 1.00 77.00 212 HIS A C 1
ATOM 1672 O O . HIS A 1 212 ? 13.184 -2.805 1.924 1.00 77.00 212 HIS A O 1
ATOM 1678 N N . GLY A 1 213 ? 14.196 -4.678 2.644 1.00 76.50 213 GLY A N 1
ATOM 1679 C CA . GLY A 1 213 ? 15.114 -4.796 1.509 1.00 76.50 213 GLY A CA 1
ATOM 1680 C C . GLY A 1 213 ? 15.990 -3.551 1.341 1.00 76.50 213 GLY A C 1
ATOM 1681 O O . GLY A 1 213 ? 16.799 -3.222 2.209 1.00 76.50 213 GLY A O 1
ATOM 1682 N N . SER A 1 214 ? 15.817 -2.846 0.222 1.00 73.81 214 SER A N 1
ATOM 1683 C CA . SER A 1 214 ? 16.572 -1.637 -0.132 1.00 73.81 214 SER A CA 1
ATOM 1684 C C . SER A 1 214 ? 16.117 -0.357 0.583 1.00 73.81 214 SER A C 1
ATOM 1686 O O . SER A 1 214 ? 16.741 0.691 0.394 1.00 73.81 214 SER A O 1
ATOM 1688 N N . VAL A 1 215 ? 15.061 -0.406 1.402 1.00 81.69 215 VAL A N 1
ATOM 1689 C CA . VAL A 1 215 ? 14.476 0.767 2.070 1.00 81.69 215 VAL A CA 1
ATOM 1690 C C . VAL A 1 215 ? 14.133 0.508 3.540 1.00 81.69 215 VAL A C 1
ATOM 1692 O O . VAL A 1 215 ? 13.974 -0.627 3.983 1.00 81.69 215 VAL A O 1
ATOM 1695 N N . GLN A 1 216 ? 13.997 1.589 4.302 1.00 87.06 216 GLN A N 1
ATOM 1696 C CA . GLN A 1 216 ? 13.500 1.603 5.674 1.00 87.06 216 GLN A CA 1
ATOM 1697 C C . GLN A 1 216 ? 12.404 2.663 5.844 1.00 87.06 216 GLN A C 1
ATOM 1699 O O . GLN A 1 216 ? 12.441 3.715 5.195 1.00 87.06 216 GLN A O 1
ATOM 1704 N N . HIS A 1 217 ? 11.445 2.370 6.719 1.00 89.81 217 HIS A N 1
ATOM 1705 C CA . HIS A 1 217 ? 10.215 3.135 6.928 1.00 89.81 217 HIS A CA 1
ATOM 1706 C C . HIS A 1 217 ? 9.973 3.414 8.411 1.00 89.81 217 HIS A C 1
ATOM 1708 O O . HIS A 1 217 ? 10.399 2.619 9.251 1.00 89.81 217 HIS A O 1
ATOM 1714 N N . LEU A 1 218 ? 9.243 4.490 8.727 1.00 93.25 218 LEU A N 1
ATOM 1715 C CA . LEU A 1 218 ? 8.570 4.581 10.024 1.00 93.25 218 LEU A CA 1
ATOM 1716 C C . LEU A 1 218 ? 7.325 3.691 9.945 1.00 93.25 218 LEU A C 1
ATOM 1718 O O . LEU A 1 218 ? 6.542 3.793 8.996 1.00 93.25 218 LEU A O 1
ATOM 1722 N N . GLY A 1 219 ? 7.169 2.800 10.915 1.00 93.44 219 GLY A N 1
ATOM 1723 C CA . GLY A 1 219 ? 6.043 1.885 11.042 1.00 93.44 219 GLY A CA 1
ATOM 1724 C C . GLY A 1 219 ? 5.372 2.044 12.398 1.00 93.44 219 GLY A C 1
ATOM 1725 O O . GLY A 1 219 ? 6.036 2.288 13.405 1.00 93.44 219 GLY A O 1
ATOM 1726 N N . SER A 1 220 ? 4.056 1.871 12.419 1.00 95.31 220 SER A N 1
ATOM 1727 C CA . SER A 1 220 ? 3.281 1.725 13.651 1.00 95.31 220 SER A CA 1
ATOM 1728 C C . SER A 1 220 ? 2.302 0.570 13.493 1.00 95.31 220 SER A C 1
ATOM 1730 O O . SER A 1 220 ? 1.919 0.238 12.374 1.00 95.31 220 SER A O 1
ATOM 1732 N N . ARG A 1 221 ? 1.885 -0.037 14.604 1.00 95.56 221 ARG A N 1
ATOM 1733 C CA . ARG A 1 221 ? 0.869 -1.094 14.630 1.00 95.56 221 ARG A CA 1
ATOM 1734 C C . ARG A 1 221 ? -0.338 -0.612 15.413 1.00 95.56 221 ARG A C 1
ATOM 1736 O O . ARG A 1 221 ? -0.225 -0.352 16.610 1.00 95.56 221 ARG A O 1
ATOM 1743 N N . VAL A 1 222 ? -1.485 -0.519 14.748 1.00 97.00 222 VAL A N 1
ATOM 1744 C CA . VAL A 1 222 ? -2.762 -0.165 15.379 1.00 97.00 222 VAL A CA 1
ATOM 1745 C C . VAL A 1 222 ? -3.637 -1.408 15.408 1.00 97.00 222 VAL A C 1
ATOM 1747 O O . VAL A 1 222 ? -3.767 -2.109 14.406 1.00 97.00 222 VAL A O 1
ATOM 1750 N N . THR A 1 223 ? -4.207 -1.699 16.570 1.00 98.06 223 THR A N 1
ATOM 1751 C CA . THR A 1 223 ? -5.025 -2.893 16.795 1.00 98.06 223 THR A CA 1
ATOM 1752 C C . THR A 1 223 ? -6.340 -2.541 17.461 1.00 98.06 223 THR A C 1
ATOM 1754 O O . THR A 1 223 ? -6.445 -1.489 18.088 1.00 98.06 223 THR A O 1
ATOM 1757 N N . GLY A 1 224 ? -7.319 -3.430 17.339 1.00 98.12 224 GLY A N 1
ATOM 1758 C CA . GLY A 1 224 ? -8.599 -3.364 18.033 1.00 98.12 224 GLY A CA 1
ATOM 1759 C C . GLY A 1 224 ? -9.247 -4.743 18.123 1.00 98.12 224 GLY A C 1
ATOM 1760 O O . GLY A 1 224 ? -8.689 -5.735 17.644 1.00 98.12 224 GLY A O 1
ATOM 1761 N N . VAL A 1 225 ? -10.431 -4.801 18.726 1.00 98.25 225 VAL A N 1
ATOM 1762 C CA . VAL A 1 225 ? -11.285 -5.995 18.710 1.00 98.25 225 VAL A CA 1
ATOM 1763 C C . VAL A 1 225 ? -12.540 -5.660 17.920 1.00 98.25 225 VAL A C 1
ATOM 1765 O O . VAL A 1 225 ? -13.267 -4.743 18.293 1.00 98.25 225 VAL A O 1
ATOM 1768 N N . LEU A 1 226 ? -12.791 -6.395 16.835 1.00 97.56 226 LEU A N 1
ATOM 1769 C CA . LEU A 1 226 ? -13.984 -6.203 16.012 1.00 97.56 226 LEU A CA 1
ATOM 1770 C C . LEU A 1 226 ? -15.254 -6.344 16.849 1.00 97.56 226 LEU A C 1
ATOM 1772 O O . LEU A 1 226 ? -15.399 -7.324 17.592 1.00 97.56 226 LEU A O 1
ATOM 1776 N N . SER A 1 227 ? -16.188 -5.405 16.690 1.00 97.44 227 SER A N 1
ATOM 1777 C CA . SER A 1 227 ? -17.500 -5.461 17.339 1.00 97.44 227 SER A CA 1
ATOM 1778 C C . SER A 1 227 ? -18.298 -6.692 16.882 1.00 97.44 227 SER A C 1
ATOM 1780 O O . SER A 1 227 ? -18.166 -7.069 15.718 1.00 97.44 227 SER A O 1
ATOM 1782 N N . PRO A 1 228 ? -19.095 -7.350 17.752 1.00 94.88 228 PRO A N 1
ATOM 1783 C CA . PRO A 1 228 ? -19.803 -8.609 17.463 1.00 94.88 228 PRO A CA 1
ATOM 1784 C C . PRO A 1 228 ? -20.546 -8.670 16.124 1.00 94.88 228 PRO A C 1
ATOM 1786 O O . PRO A 1 228 ? -20.552 -9.717 15.485 1.00 94.88 228 PRO A O 1
ATOM 1789 N N . GLU A 1 229 ? -21.121 -7.547 15.703 1.00 95.44 229 GLU A N 1
ATOM 1790 C CA . GLU A 1 229 ? -21.893 -7.345 14.476 1.00 95.44 229 GLU A CA 1
ATOM 1791 C C . GLU A 1 229 ? -21.054 -7.111 13.211 1.00 95.44 229 GLU A C 1
ATOM 1793 O O . GLU A 1 229 ? -21.627 -6.948 12.137 1.00 95.44 229 GLU A O 1
ATOM 1798 N N . LYS A 1 230 ? -19.725 -7.042 13.343 1.00 95.88 230 LYS A N 1
ATOM 1799 C CA . LYS A 1 230 ? -18.773 -6.799 12.257 1.00 95.88 230 LYS A CA 1
ATOM 1800 C C . LYS A 1 230 ? -18.030 -8.064 11.869 1.00 95.88 230 LYS A C 1
ATOM 1802 O O . LYS A 1 230 ? -17.598 -8.823 12.743 1.00 95.88 230 LYS A O 1
ATOM 1807 N N . ASP A 1 231 ? -17.839 -8.240 10.567 1.00 93.62 231 ASP A N 1
ATOM 1808 C CA . ASP A 1 231 ? -17.072 -9.341 9.993 1.00 93.62 231 ASP A CA 1
ATOM 1809 C C . ASP A 1 231 ? -15.753 -8.876 9.339 1.00 93.62 231 ASP A C 1
ATOM 1811 O O . ASP A 1 231 ? -15.316 -7.726 9.466 1.00 93.62 231 ASP A O 1
ATOM 1815 N N . ILE A 1 232 ? -15.069 -9.810 8.677 1.00 94.25 232 ILE A N 1
ATOM 1816 C CA . ILE A 1 232 ? -13.803 -9.559 7.977 1.00 94.25 232 ILE A CA 1
ATOM 1817 C C . ILE A 1 232 ? -13.959 -8.619 6.768 1.00 94.25 232 ILE A C 1
ATOM 1819 O O . ILE A 1 232 ? -13.007 -7.919 6.420 1.00 94.25 232 ILE A O 1
ATOM 1823 N N . TRP A 1 233 ? -15.138 -8.573 6.144 1.00 93.25 233 TRP A N 1
ATOM 1824 C CA . TRP A 1 233 ? -15.414 -7.741 4.975 1.00 93.25 233 TRP A CA 1
ATOM 1825 C C . TRP A 1 233 ? -15.743 -6.313 5.387 1.00 93.25 233 TRP A C 1
ATOM 1827 O O . TRP A 1 233 ? -15.168 -5.389 4.821 1.00 93.25 233 TRP A O 1
ATOM 1837 N N . ASP A 1 234 ? -16.529 -6.126 6.454 1.00 95.25 234 ASP A N 1
ATOM 1838 C CA . ASP A 1 234 ? -16.682 -4.825 7.115 1.00 95.25 234 ASP A CA 1
ATOM 1839 C C . ASP A 1 234 ? -15.309 -4.224 7.452 1.00 95.25 234 ASP A C 1
ATOM 1841 O O . ASP A 1 234 ? -15.039 -3.047 7.190 1.00 95.25 234 ASP A O 1
ATOM 1845 N N . ALA A 1 235 ? -14.432 -5.048 8.040 1.00 94.88 235 ALA A N 1
ATOM 1846 C CA . ALA A 1 235 ? -13.084 -4.647 8.411 1.00 94.88 235 ALA A CA 1
ATOM 1847 C C . ALA A 1 235 ? -12.280 -4.178 7.194 1.00 94.88 235 ALA A C 1
ATOM 1849 O O . ALA A 1 235 ? -11.674 -3.102 7.222 1.00 94.88 235 ALA A O 1
ATOM 1850 N N . PHE A 1 236 ? -12.292 -4.978 6.128 1.00 94.88 236 PHE A N 1
ATOM 1851 C CA . PHE A 1 236 ? -11.579 -4.684 4.896 1.00 94.88 236 PHE A CA 1
ATOM 1852 C C . PHE A 1 236 ? -12.117 -3.430 4.195 1.00 94.88 236 PHE A C 1
ATOM 1854 O O . PHE A 1 236 ? -11.333 -2.540 3.869 1.00 94.88 236 PHE A O 1
ATOM 1861 N N . ASP A 1 237 ? -13.431 -3.307 4.020 1.00 95.12 237 ASP A N 1
ATOM 1862 C CA . ASP A 1 237 ? -14.068 -2.200 3.297 1.00 95.12 237 ASP A CA 1
ATOM 1863 C C . ASP A 1 237 ? -13.777 -0.838 3.944 1.00 95.12 237 ASP A C 1
ATOM 1865 O O . ASP A 1 237 ? -13.571 0.168 3.262 1.00 95.12 237 ASP A O 1
ATOM 1869 N N . VAL A 1 238 ? -13.704 -0.785 5.277 1.00 94.94 238 VAL A N 1
ATOM 1870 C CA . VAL A 1 238 ? -13.399 0.463 5.990 1.00 94.94 238 VAL A CA 1
ATOM 1871 C C . VAL A 1 238 ? -11.941 0.887 5.814 1.00 94.94 238 VAL A C 1
ATOM 1873 O O . VAL A 1 238 ? -11.675 2.083 5.635 1.00 94.94 238 VAL A O 1
ATOM 1876 N N . VAL A 1 239 ? -10.997 -0.056 5.870 1.00 94.31 239 VAL A N 1
ATOM 1877 C CA . VAL A 1 239 ? -9.557 0.253 5.819 1.00 94.31 239 VAL A CA 1
ATOM 1878 C C . VAL A 1 239 ? -9.004 0.306 4.391 1.00 94.31 239 VAL A C 1
ATOM 1880 O O . VAL A 1 239 ? -7.998 0.971 4.155 1.00 94.31 239 VAL A O 1
ATOM 1883 N N . PHE A 1 240 ? -9.681 -0.296 3.411 1.00 94.81 240 PHE A N 1
ATOM 1884 C CA . PHE A 1 240 ? -9.264 -0.305 2.010 1.00 94.81 240 PHE A CA 1
ATOM 1885 C C . PHE A 1 240 ? -9.659 0.989 1.260 1.00 94.81 240 PHE A C 1
ATOM 1887 O O . PHE A 1 240 ? -10.680 1.600 1.588 1.00 94.81 240 PHE A O 1
ATOM 1894 N N . PRO A 1 241 ? -8.850 1.471 0.293 1.00 94.25 241 PRO A N 1
ATOM 1895 C CA . PRO A 1 241 ? -7.455 1.104 0.080 1.00 94.25 241 PRO A CA 1
ATOM 1896 C C . PRO A 1 241 ? -6.602 1.692 1.203 1.00 94.25 241 PRO A C 1
ATOM 1898 O O . PRO A 1 241 ? -7.009 2.665 1.846 1.00 94.25 241 PRO A O 1
ATOM 1901 N N . SER A 1 242 ? -5.408 1.129 1.431 1.00 93.44 242 SER A N 1
ATOM 1902 C CA . SER A 1 242 ? -4.546 1.658 2.493 1.00 93.44 242 SER A CA 1
ATOM 1903 C C . SER A 1 242 ? -4.303 3.150 2.280 1.00 93.44 242 SER A C 1
ATOM 1905 O O . SER A 1 242 ? -4.010 3.619 1.172 1.00 93.44 242 SER A O 1
ATOM 1907 N N . LEU A 1 243 ? -4.398 3.909 3.368 1.00 89.75 243 LEU A N 1
ATOM 1908 C CA . LEU A 1 243 ? -4.099 5.332 3.388 1.00 89.75 243 LEU A CA 1
ATOM 1909 C C . LEU A 1 243 ? -2.672 5.628 2.896 1.00 89.75 243 LEU A C 1
ATOM 1911 O O . LEU A 1 243 ? -2.413 6.670 2.295 1.00 89.75 243 LEU A O 1
ATOM 1915 N N . THR A 1 244 ? -1.727 4.718 3.142 1.00 91.06 244 THR A N 1
ATOM 1916 C CA . THR A 1 244 ? -0.323 4.875 2.731 1.00 91.06 244 THR A CA 1
ATOM 1917 C C . THR A 1 244 ? -0.121 4.694 1.225 1.00 91.06 244 THR A C 1
ATOM 1919 O O . THR A 1 244 ? 0.973 4.972 0.728 1.00 91.06 244 THR A O 1
ATOM 1922 N N . ALA A 1 245 ? -1.173 4.300 0.496 1.00 94.81 245 ALA A N 1
ATOM 1923 C CA . ALA A 1 245 ? -1.191 4.147 -0.955 1.00 94.81 245 ALA A CA 1
ATOM 1924 C C . ALA A 1 245 ? -2.295 4.951 -1.672 1.00 94.81 245 ALA A C 1
ATOM 1926 O O . ALA A 1 245 ? -2.276 5.022 -2.899 1.00 94.81 245 ALA A O 1
ATOM 1927 N N . SER A 1 246 ? -3.219 5.581 -0.940 1.00 95.19 246 SER A N 1
ATOM 1928 C CA . SER A 1 246 ? -4.292 6.431 -1.483 1.00 95.19 246 SER A CA 1
ATOM 1929 C C . SER A 1 246 ? -4.153 7.892 -1.036 1.00 95.19 246 SER A C 1
ATOM 1931 O O . SER A 1 246 ? -3.613 8.719 -1.774 1.00 95.19 246 SER A O 1
ATOM 1933 N N . GLY A 1 247 ? -4.556 8.206 0.196 1.00 93.94 247 GLY A N 1
ATOM 1934 C CA . GLY A 1 247 ? -4.467 9.544 0.773 1.00 93.94 247 GLY A CA 1
ATOM 1935 C C . GLY A 1 247 ? -5.558 9.849 1.801 1.00 93.94 247 GLY A C 1
ATOM 1936 O O . GLY A 1 247 ? -6.397 9.004 2.105 1.00 93.94 247 GLY A O 1
ATOM 1937 N N . THR A 1 248 ? -5.556 11.072 2.351 1.00 92.31 248 THR A N 1
ATOM 1938 C CA . THR A 1 248 ? -6.611 11.567 3.259 1.00 92.31 248 THR A CA 1
ATOM 1939 C C . THR A 1 248 ? -7.126 12.960 2.865 1.00 92.31 248 THR A C 1
ATOM 1941 O O . THR A 1 248 ? -6.307 13.854 2.606 1.00 92.31 248 THR A O 1
ATOM 1944 N N . PRO A 1 249 ? -8.454 13.201 2.894 1.00 92.44 249 PRO A N 1
ATOM 1945 C CA . PRO A 1 249 ? -9.539 12.229 3.127 1.00 92.44 249 PRO A CA 1
ATOM 1946 C C . PRO A 1 249 ? -9.730 11.241 1.962 1.00 92.44 249 PRO A C 1
ATOM 1948 O O . PRO A 1 249 ? -9.638 11.642 0.806 1.00 92.44 249 PRO A O 1
ATOM 1951 N N . LYS A 1 250 ? -10.044 9.971 2.266 1.00 91.44 250 LYS A N 1
ATOM 1952 C CA . LYS A 1 250 ? -10.068 8.850 1.301 1.00 91.44 250 LYS A CA 1
ATOM 1953 C C . LYS A 1 250 ? -10.878 9.159 0.030 1.00 91.44 250 LYS A C 1
ATOM 1955 O O . LYS A 1 250 ? -10.320 9.112 -1.060 1.00 91.44 250 LYS A O 1
ATOM 1960 N N . HIS A 1 251 ? -12.133 9.588 0.181 1.00 93.19 251 HIS A N 1
ATOM 1961 C CA . HIS A 1 251 ? -13.043 9.917 -0.928 1.00 93.19 251 HIS A CA 1
ATOM 1962 C C . HIS A 1 251 ? -12.434 10.928 -1.921 1.00 93.19 251 HIS A C 1
ATOM 1964 O O . HIS A 1 251 ? -12.289 10.631 -3.104 1.00 93.19 251 HIS A O 1
ATOM 1970 N N . ALA A 1 252 ? -11.964 12.077 -1.422 1.00 95.44 252 ALA A N 1
ATOM 1971 C CA . ALA A 1 252 ? -1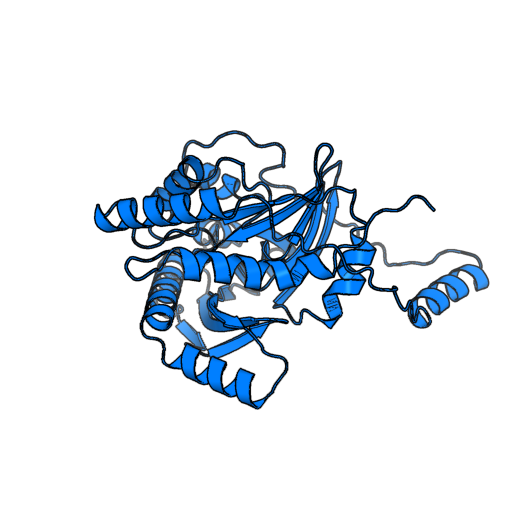1.355 13.123 -2.247 1.00 95.44 252 ALA A CA 1
ATOM 1972 C C . ALA A 1 252 ? -10.053 12.663 -2.923 1.00 95.44 252 ALA A C 1
ATOM 1974 O O . ALA A 1 252 ? -9.689 13.142 -3.995 1.00 95.44 252 ALA A O 1
ATOM 1975 N N . THR A 1 253 ? -9.325 11.740 -2.292 1.00 95.62 253 THR A N 1
ATOM 1976 C CA . THR A 1 253 ? -8.038 11.270 -2.817 1.00 95.62 253 THR A CA 1
ATOM 1977 C C . THR A 1 253 ? -8.188 10.234 -3.918 1.00 95.62 253 THR A C 1
ATOM 1979 O O . THR A 1 253 ? -7.356 10.212 -4.818 1.00 95.62 253 THR A O 1
ATOM 1982 N N . LEU A 1 254 ? -9.256 9.431 -3.895 1.00 95.88 254 LEU A N 1
ATOM 1983 C CA . LEU A 1 254 ? -9.571 8.497 -4.977 1.00 95.88 254 LEU A CA 1
ATOM 1984 C C . LEU A 1 254 ? -9.917 9.256 -6.266 1.00 95.88 254 LEU A C 1
ATOM 1986 O O . LEU A 1 254 ? -9.338 8.973 -7.311 1.00 95.88 254 LEU A O 1
ATOM 1990 N N . GLU A 1 255 ? -10.742 10.302 -6.170 1.00 95.31 255 GLU A N 1
ATOM 1991 C CA . GLU A 1 255 ? -11.042 11.205 -7.295 1.00 95.31 255 GLU A CA 1
ATOM 1992 C C . GLU A 1 255 ? -9.805 11.968 -7.780 1.00 95.31 255 GLU A C 1
ATOM 1994 O O . GLU A 1 255 ? -9.615 12.193 -8.976 1.00 95.31 255 GLU A O 1
ATOM 1999 N N . ALA A 1 256 ? -8.941 12.400 -6.856 1.00 96.44 256 ALA A N 1
ATOM 2000 C CA . ALA A 1 256 ? -7.686 13.041 -7.223 1.00 96.44 256 ALA A CA 1
ATOM 2001 C C . ALA A 1 256 ? -6.790 12.086 -8.020 1.00 96.44 256 ALA A C 1
ATOM 2003 O O . ALA A 1 256 ? -6.301 12.480 -9.071 1.00 96.44 256 ALA A O 1
ATOM 2004 N N . ILE A 1 257 ? -6.617 10.842 -7.563 1.00 97.12 257 ILE A N 1
ATOM 2005 C CA . ILE A 1 257 ? -5.801 9.828 -8.246 1.00 97.12 257 ILE A CA 1
ATOM 2006 C C . ILE A 1 257 ? -6.326 9.563 -9.658 1.00 97.12 257 ILE A C 1
ATOM 2008 O O . ILE A 1 257 ? -5.541 9.612 -10.597 1.00 97.12 257 ILE A O 1
ATOM 2012 N N . GLN A 1 258 ? -7.639 9.380 -9.825 1.00 94.12 258 GLN A N 1
ATOM 2013 C CA . GLN A 1 258 ? -8.246 9.160 -11.144 1.00 94.12 258 GLN A CA 1
ATOM 2014 C C . GLN A 1 258 ? -8.019 10.318 -12.127 1.00 94.12 258 GLN A C 1
ATOM 2016 O O . GLN A 1 258 ? -7.938 10.088 -13.327 1.00 94.12 258 GLN A O 1
ATOM 2021 N N . ARG A 1 259 ? -7.938 11.563 -11.639 1.00 94.19 259 ARG A N 1
ATOM 2022 C CA . ARG A 1 259 ? -7.665 12.742 -12.483 1.00 94.19 259 ARG A CA 1
ATOM 2023 C C . ARG A 1 259 ? -6.179 12.985 -12.727 1.00 94.19 259 ARG A C 1
ATOM 2025 O O . ARG A 1 259 ? -5.833 13.622 -13.714 1.00 94.19 259 ARG A O 1
ATOM 2032 N N . LEU A 1 260 ? -5.330 12.591 -11.780 1.00 94.69 260 LEU A N 1
ATOM 2033 C CA . LEU A 1 260 ? -3.891 12.847 -11.814 1.00 94.69 260 LEU A CA 1
ATOM 2034 C C . LEU A 1 260 ? -3.131 11.788 -12.614 1.00 94.69 260 LEU A C 1
ATOM 2036 O O . LEU A 1 260 ? -2.093 12.116 -13.175 1.00 94.69 260 LEU A O 1
ATOM 2040 N N . GLU A 1 261 ? -3.600 10.540 -12.619 1.00 94.56 261 GLU A N 1
ATOM 2041 C CA . GLU A 1 261 ? -2.927 9.417 -13.273 1.00 94.56 261 GLU A CA 1
ATOM 2042 C C . GLU A 1 261 ? -3.569 9.107 -14.631 1.00 94.56 261 GLU A C 1
ATOM 2044 O O . GLU A 1 261 ? -4.762 8.834 -14.720 1.00 94.56 261 GLU A O 1
ATOM 2049 N N . ASP A 1 262 ? -2.755 9.081 -15.687 1.00 87.12 262 ASP A N 1
ATOM 2050 C CA . ASP A 1 262 ? -3.220 8.832 -17.063 1.00 87.12 262 ASP A CA 1
ATOM 2051 C C . ASP A 1 262 ? -3.525 7.352 -17.348 1.00 87.12 262 ASP A C 1
ATOM 2053 O O . ASP A 1 262 ? -4.004 6.992 -18.425 1.00 87.12 262 ASP A O 1
ATOM 2057 N N . GLN A 1 263 ? -3.180 6.468 -16.413 1.00 87.88 263 GLN A N 1
ATOM 2058 C CA . GLN A 1 263 ? -3.329 5.024 -16.537 1.00 87.88 263 GLN A CA 1
ATOM 2059 C C . GLN A 1 263 ? -4.043 4.477 -15.304 1.00 87.88 263 GLN A C 1
ATOM 2061 O O . GLN A 1 263 ? -3.721 4.886 -14.185 1.00 87.88 263 GLN A O 1
ATOM 2066 N N . PRO A 1 264 ? -4.969 3.518 -15.473 1.00 90.62 264 PRO A N 1
ATOM 2067 C CA . PRO A 1 264 ? -5.567 2.848 -14.334 1.00 90.62 264 PRO A CA 1
ATOM 2068 C C . PRO A 1 264 ? -4.501 2.094 -13.540 1.00 90.62 264 PRO A C 1
ATOM 2070 O O . PRO A 1 264 ? -3.559 1.530 -14.100 1.00 90.62 264 PRO A O 1
ATOM 2073 N N . ARG A 1 265 ? -4.675 2.060 -12.217 1.00 95.50 265 ARG A N 1
ATOM 2074 C CA . ARG A 1 265 ? -3.775 1.328 -11.318 1.00 95.50 265 ARG A CA 1
ATOM 2075 C C . ARG A 1 265 ? -3.890 -0.180 -11.454 1.00 95.50 265 ARG A C 1
ATOM 2077 O O . ARG A 1 265 ? -2.933 -0.890 -11.146 1.00 95.50 265 ARG A O 1
ATOM 2084 N N . GLU A 1 266 ? -5.048 -0.669 -11.887 1.00 94.81 266 GLU A N 1
ATOM 2085 C CA . GLU A 1 266 ? -5.352 -2.093 -11.852 1.00 94.81 266 GLU A CA 1
ATOM 2086 C C . GLU A 1 266 ? -5.051 -2.630 -10.429 1.00 94.81 266 GLU A C 1
ATOM 2088 O O . GLU A 1 266 ? -5.461 -2.052 -9.416 1.00 94.81 266 GLU A O 1
ATOM 2093 N N . LEU A 1 267 ? -4.304 -3.728 -10.301 1.00 96.06 267 LEU A N 1
ATOM 2094 C CA . LEU A 1 267 ? -3.983 -4.300 -8.994 1.00 96.06 267 LEU A CA 1
ATOM 2095 C C . LEU A 1 267 ? -3.022 -3.434 -8.146 1.00 96.06 267 LEU A C 1
ATOM 2097 O O . LEU A 1 267 ? -2.920 -3.659 -6.938 1.00 96.06 267 LEU A O 1
ATOM 2101 N N . TYR A 1 268 ? -2.310 -2.455 -8.717 1.00 97.69 268 TYR A N 1
ATOM 2102 C CA . TYR A 1 268 ? -1.401 -1.595 -7.952 1.00 97.69 268 TYR A CA 1
ATOM 2103 C C . TYR A 1 268 ? -2.145 -0.828 -6.852 1.00 97.69 268 TYR A C 1
ATOM 2105 O O . TYR A 1 268 ? -3.200 -0.249 -7.080 1.00 97.69 268 TYR A O 1
ATOM 2113 N N . SER A 1 269 ? -1.590 -0.803 -5.636 1.00 97.31 269 SER A N 1
ATOM 2114 C CA . SER A 1 269 ? -2.230 -0.285 -4.410 1.00 97.31 269 SER A CA 1
ATOM 2115 C C . SER A 1 269 ? -3.541 -0.973 -4.000 1.00 97.31 269 SER A C 1
ATOM 2117 O O . SER A 1 269 ? -4.175 -0.549 -3.034 1.00 97.31 269 SER A O 1
ATOM 2119 N N . GLY A 1 270 ? -3.903 -2.064 -4.680 1.00 97.06 270 GLY A N 1
ATOM 2120 C CA . GLY A 1 270 ? -4.926 -3.003 -4.251 1.00 97.06 270 GLY A CA 1
ATOM 2121 C C . GLY A 1 270 ? -4.439 -3.928 -3.129 1.00 97.06 270 GLY A C 1
ATOM 2122 O O . GLY A 1 270 ? -3.479 -3.632 -2.412 1.00 97.06 270 GLY A O 1
ATOM 2123 N N . ALA A 1 271 ? -5.094 -5.078 -2.980 1.00 96.50 271 ALA A N 1
ATOM 2124 C CA . ALA A 1 271 ? -4.764 -6.076 -1.966 1.00 96.50 271 ALA A CA 1
ATOM 2125 C C . ALA A 1 271 ? -4.645 -7.495 -2.544 1.00 96.50 271 ALA A C 1
ATOM 2127 O O . ALA A 1 271 ? -5.504 -7.952 -3.309 1.00 96.50 271 ALA A O 1
ATOM 2128 N N . ALA A 1 272 ? -3.596 -8.204 -2.125 1.00 94.81 272 ALA A N 1
ATOM 2129 C CA . ALA A 1 272 ? -3.490 -9.655 -2.221 1.00 94.81 272 ALA A CA 1
ATOM 2130 C C . ALA A 1 272 ? -4.019 -10.236 -0.907 1.00 94.81 272 ALA A C 1
ATOM 2132 O O . ALA A 1 272 ? -3.485 -9.930 0.160 1.00 94.81 272 ALA A O 1
ATOM 2133 N N . ILE A 1 273 ? -5.101 -11.009 -0.985 1.00 93.56 273 ILE A N 1
ATOM 2134 C CA . ILE A 1 273 ? -5.847 -11.462 0.191 1.00 93.56 273 ILE A CA 1
ATOM 2135 C C . ILE A 1 273 ? -5.706 -12.967 0.398 1.00 93.56 273 ILE A C 1
ATOM 2137 O O . ILE A 1 273 ? -5.687 -13.736 -0.563 1.00 93.56 273 ILE A O 1
ATOM 2141 N N . MET A 1 274 ? -5.629 -13.370 1.659 1.00 91.44 274 MET A N 1
ATOM 2142 C CA . MET A 1 274 ? -5.669 -14.756 2.098 1.00 91.44 274 MET A CA 1
ATOM 2143 C C . MET A 1 274 ? -6.772 -14.893 3.143 1.00 91.44 274 MET A C 1
ATOM 2145 O O . MET A 1 274 ? -6.842 -14.107 4.085 1.00 91.44 274 MET A O 1
ATOM 2149 N N . ILE A 1 275 ? -7.632 -15.887 2.948 1.00 89.38 275 ILE A N 1
ATOM 2150 C CA . ILE A 1 275 ? -8.713 -16.238 3.866 1.00 89.38 275 ILE A CA 1
ATOM 2151 C C . ILE A 1 275 ? -8.510 -17.709 4.195 1.00 89.38 275 ILE A C 1
ATOM 2153 O O . ILE A 1 275 ? -8.541 -18.542 3.288 1.00 89.38 275 ILE A O 1
ATOM 2157 N N . GLU A 1 276 ? -8.222 -18.019 5.454 1.00 85.44 276 GLU A N 1
ATOM 2158 C CA . GLU A 1 276 ? -8.062 -19.411 5.889 1.00 85.44 276 GLU A CA 1
ATOM 2159 C C . GLU A 1 276 ? -9.397 -19.979 6.377 1.00 85.44 276 GLU A C 1
ATOM 2161 O O . GLU A 1 276 ? -9.763 -21.097 6.018 1.00 85.44 276 GLU A O 1
ATOM 2166 N N . ASP A 1 277 ? -10.140 -19.177 7.138 1.00 83.06 277 ASP A N 1
ATOM 2167 C CA . ASP A 1 277 ? -11.482 -19.460 7.636 1.00 83.06 277 ASP A CA 1
ATOM 2168 C C . ASP A 1 277 ? -12.241 -18.138 7.889 1.00 83.06 277 ASP A C 1
ATOM 2170 O O . ASP A 1 277 ? -11.819 -17.070 7.444 1.00 83.06 277 ASP A O 1
ATOM 2174 N N . LEU A 1 278 ? -13.393 -18.200 8.565 1.00 79.56 278 LEU A N 1
ATOM 2175 C CA . LEU A 1 278 ? -14.225 -17.022 8.846 1.00 79.56 278 LEU A CA 1
ATOM 2176 C C . LEU A 1 278 ? -13.599 -16.041 9.854 1.00 79.56 278 LEU A C 1
ATOM 2178 O O . LEU A 1 278 ? -14.073 -14.911 9.969 1.00 79.56 278 LEU A O 1
ATOM 2182 N N . GLU A 1 279 ? -12.561 -16.449 10.585 1.00 83.56 279 GLU A N 1
ATOM 2183 C CA . GLU A 1 279 ? -11.929 -15.663 11.649 1.00 83.56 279 GLU A CA 1
ATOM 2184 C C . GLU A 1 279 ? -10.466 -15.294 11.348 1.00 83.56 279 GLU A C 1
ATOM 2186 O O . GLU A 1 279 ? -9.923 -14.420 12.029 1.00 83.56 279 GLU A O 1
ATOM 2191 N N . SER A 1 280 ? -9.853 -15.913 10.330 1.00 91.50 280 SER A N 1
ATOM 2192 C CA . SER A 1 280 ? -8.481 -15.690 9.862 1.00 91.50 280 SER A CA 1
ATOM 2193 C C . SER A 1 280 ? -8.469 -15.100 8.445 1.00 91.50 280 SER A C 1
ATOM 2195 O O . SER A 1 280 ? -8.649 -15.792 7.435 1.00 91.50 280 SER A O 1
ATOM 2197 N N . PHE A 1 281 ? -8.242 -13.788 8.383 1.00 94.25 281 PHE A N 1
ATOM 2198 C CA . PHE A 1 281 ? -8.184 -12.989 7.161 1.00 94.25 281 PHE A CA 1
ATOM 2199 C C . PHE A 1 281 ? -6.928 -12.126 7.146 1.00 94.25 281 PHE A C 1
ATOM 2201 O O . PHE A 1 281 ? -6.575 -11.479 8.135 1.00 94.25 281 PHE A O 1
ATOM 2208 N N . GLU A 1 282 ? -6.281 -12.034 5.993 1.00 95.31 282 GLU A N 1
ATOM 2209 C CA . GLU A 1 282 ? -5.169 -11.120 5.806 1.00 95.31 282 GLU A CA 1
ATOM 2210 C C . GLU A 1 282 ? -5.182 -10.485 4.420 1.00 95.31 282 GLU A C 1
ATOM 2212 O O . GLU A 1 282 ? -5.354 -11.160 3.407 1.00 95.31 282 GLU A O 1
ATOM 2217 N N . ALA A 1 283 ? -4.947 -9.177 4.377 1.00 95.62 283 ALA A N 1
ATOM 2218 C CA . ALA A 1 283 ? -4.817 -8.399 3.161 1.00 95.62 283 ALA A CA 1
ATOM 2219 C C . ALA A 1 283 ? -3.452 -7.707 3.117 1.00 95.62 283 ALA A C 1
ATOM 2221 O O . ALA A 1 283 ? -3.195 -6.744 3.844 1.00 95.62 283 ALA A O 1
ATOM 2222 N N . ALA A 1 284 ? -2.586 -8.172 2.222 1.00 95.12 284 ALA A N 1
ATOM 2223 C CA . ALA A 1 284 ? -1.294 -7.562 1.948 1.00 95.12 284 ALA A CA 1
ATOM 2224 C C . ALA A 1 284 ? -1.433 -6.474 0.873 1.00 95.12 284 ALA A C 1
ATOM 2226 O O . ALA A 1 284 ? -2.032 -6.699 -0.182 1.00 95.12 284 ALA A O 1
ATOM 2227 N N . LEU A 1 285 ? -0.856 -5.297 1.118 1.00 96.00 285 LEU A N 1
ATOM 2228 C CA . LEU A 1 285 ? -0.917 -4.164 0.196 1.00 96.00 285 LEU A CA 1
ATOM 2229 C C . LEU A 1 285 ? -0.071 -4.440 -1.054 1.00 96.00 285 LEU A C 1
ATOM 2231 O O . LEU A 1 285 ? 1.117 -4.763 -0.950 1.00 96.00 285 LEU A O 1
ATOM 2235 N N . VAL A 1 286 ? -0.646 -4.268 -2.242 1.00 97.19 286 VAL A N 1
ATOM 2236 C CA . VAL A 1 286 ? 0.045 -4.558 -3.505 1.00 97.19 286 VAL A CA 1
ATOM 2237 C C . VAL A 1 286 ? 0.932 -3.383 -3.919 1.00 97.19 286 VAL A C 1
ATOM 2239 O O . VAL A 1 286 ? 0.530 -2.466 -4.633 1.00 97.19 286 VAL A O 1
ATOM 2242 N N . LEU A 1 287 ? 2.178 -3.420 -3.454 1.00 95.19 287 LEU A N 1
ATOM 2243 C CA . LEU A 1 287 ? 3.276 -2.543 -3.863 1.00 95.19 287 LEU A CA 1
ATOM 2244 C C . LEU A 1 287 ? 4.505 -3.399 -4.192 1.00 95.19 287 LEU A C 1
ATOM 2246 O O . LEU A 1 287 ? 4.542 -4.586 -3.884 1.00 95.19 287 LEU A O 1
ATOM 2250 N N . ARG A 1 288 ? 5.528 -2.798 -4.815 1.00 93.75 288 ARG A N 1
ATOM 2251 C CA . ARG A 1 288 ? 6.799 -3.479 -5.178 1.00 93.75 288 ARG A CA 1
ATOM 2252 C C . ARG A 1 288 ? 6.533 -4.774 -5.941 1.00 93.75 288 ARG A C 1
ATOM 2254 O O . ARG A 1 288 ? 7.000 -5.854 -5.589 1.00 93.75 288 ARG A O 1
ATOM 2261 N N . THR A 1 289 ? 5.684 -4.627 -6.942 1.00 96.38 289 THR A N 1
ATOM 2262 C CA . THR A 1 289 ? 5.087 -5.716 -7.695 1.00 96.38 289 THR A CA 1
ATOM 2263 C C . THR A 1 289 ? 5.387 -5.487 -9.168 1.00 96.38 289 THR A C 1
ATOM 2265 O O . THR A 1 289 ? 5.421 -4.340 -9.628 1.00 96.38 289 THR A O 1
ATOM 2268 N N . VAL A 1 290 ? 5.668 -6.575 -9.874 1.00 97.06 290 VAL A N 1
ATOM 2269 C CA . VAL A 1 290 ? 5.617 -6.626 -11.331 1.00 97.06 290 VAL A CA 1
ATOM 2270 C C . VAL A 1 290 ? 4.260 -7.184 -11.736 1.00 97.06 290 VAL A C 1
ATOM 2272 O O . VAL A 1 290 ? 3.768 -8.126 -11.111 1.00 97.06 290 VAL A O 1
ATOM 2275 N N . PHE A 1 291 ? 3.660 -6.585 -12.753 1.00 97.38 291 PHE A N 1
ATOM 2276 C CA . PHE A 1 291 ? 2.364 -6.947 -13.303 1.00 97.38 291 PHE A CA 1
ATOM 2277 C C . PHE A 1 291 ? 2.532 -7.317 -14.772 1.00 97.38 291 PHE A C 1
ATOM 2279 O O . PHE A 1 291 ? 3.404 -6.780 -15.457 1.00 97.38 291 PHE A O 1
ATOM 2286 N N . GLN A 1 292 ? 1.695 -8.226 -15.250 1.00 95.44 292 GLN A N 1
ATOM 2287 C CA . GLN A 1 292 ? 1.598 -8.574 -16.658 1.00 95.44 292 GLN A CA 1
ATOM 2288 C C . GLN A 1 292 ? 0.163 -8.963 -16.994 1.00 95.44 292 GLN A C 1
ATOM 2290 O O . GLN A 1 292 ? -0.482 -9.689 -16.234 1.00 95.44 292 GLN A O 1
ATOM 2295 N N . ASP A 1 293 ? -0.306 -8.515 -18.150 1.00 93.62 293 ASP A N 1
ATOM 2296 C CA . ASP A 1 293 ? -1.539 -8.981 -18.772 1.00 93.62 293 ASP A CA 1
ATOM 2297 C C . ASP A 1 293 ? -1.309 -9.377 -20.244 1.00 93.62 293 ASP A C 1
ATOM 2299 O O . ASP A 1 293 ? -0.203 -9.781 -20.620 1.00 93.62 293 ASP A O 1
ATOM 2303 N N . ARG A 1 294 ? -2.363 -9.364 -21.074 1.00 89.44 294 ARG A N 1
ATOM 2304 C CA . ARG A 1 294 ? -2.252 -9.712 -22.502 1.00 89.44 294 ARG A CA 1
ATOM 2305 C C . ARG A 1 294 ? -1.449 -8.683 -23.286 1.00 89.44 294 ARG A C 1
ATOM 2307 O O . ARG A 1 294 ? -0.807 -9.061 -24.265 1.00 89.44 294 ARG A O 1
ATOM 2314 N N . ASP A 1 295 ? -1.509 -7.428 -22.859 1.00 88.19 295 ASP A N 1
ATOM 2315 C CA . ASP A 1 295 ? -1.124 -6.281 -23.668 1.00 88.19 295 ASP A CA 1
ATOM 2316 C C . ASP A 1 295 ? 0.218 -5.708 -23.214 1.00 88.19 295 ASP A C 1
ATOM 2318 O O . ASP A 1 295 ? 0.990 -5.219 -24.041 1.00 88.19 295 ASP A O 1
ATOM 2322 N N . ARG A 1 296 ? 0.529 -5.797 -21.913 1.00 91.94 296 ARG A N 1
ATOM 2323 C CA . ARG A 1 296 ? 1.749 -5.205 -21.350 1.00 91.94 296 ARG A CA 1
ATOM 2324 C C . ARG A 1 296 ? 2.285 -5.919 -20.111 1.00 91.94 296 ARG A C 1
ATOM 2326 O O . ARG A 1 296 ? 1.592 -6.688 -19.444 1.00 91.94 296 ARG A O 1
ATOM 2333 N N . ALA A 1 297 ? 3.535 -5.604 -19.780 1.00 94.62 297 ALA A N 1
ATOM 2334 C CA . ALA A 1 297 ? 4.161 -5.904 -18.499 1.00 94.62 297 ALA A CA 1
ATOM 2335 C C . ALA A 1 297 ? 4.728 -4.611 -17.905 1.00 94.62 297 ALA A C 1
ATOM 2337 O O . ALA A 1 297 ? 5.339 -3.819 -18.616 1.00 94.62 297 ALA A O 1
ATOM 2338 N N . TRP A 1 298 ? 4.539 -4.382 -16.607 1.00 94.75 298 TRP A N 1
ATOM 2339 C CA . TRP A 1 298 ? 4.962 -3.137 -15.970 1.00 94.75 298 TRP A CA 1
ATOM 2340 C C . TRP A 1 298 ? 5.245 -3.300 -14.480 1.00 94.75 298 TRP A C 1
ATOM 2342 O O . TRP A 1 298 ? 4.905 -4.294 -13.839 1.00 94.75 298 TRP A O 1
ATOM 2352 N N . THR A 1 299 ? 5.857 -2.280 -13.895 1.00 95.25 299 THR A N 1
ATOM 2353 C CA . THR A 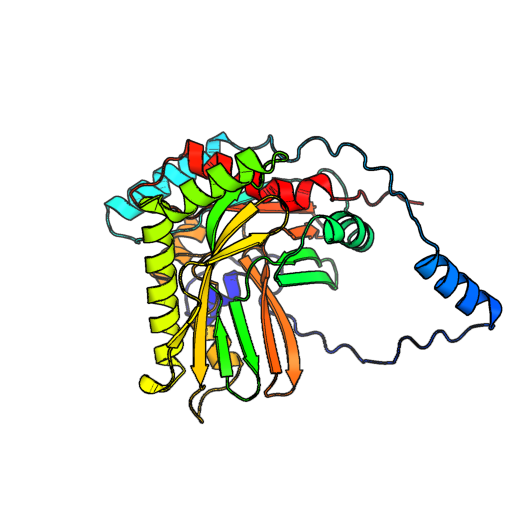1 299 ? 5.882 -2.074 -12.446 1.00 95.25 299 THR A CA 1
ATOM 2354 C C . THR A 1 299 ? 5.493 -0.630 -12.133 1.00 95.25 299 THR A C 1
ATOM 2356 O O . THR A 1 299 ? 5.581 0.240 -12.996 1.00 95.25 299 THR A O 1
ATOM 2359 N N . GLN A 1 300 ? 5.036 -0.347 -10.915 1.00 95.31 300 GLN A N 1
ATOM 2360 C CA . GLN A 1 300 ? 4.487 0.962 -10.558 1.00 95.31 300 GLN A CA 1
ATOM 2361 C C . GLN A 1 300 ? 4.940 1.380 -9.161 1.00 95.31 300 GLN A C 1
ATOM 2363 O O . GLN A 1 300 ? 5.069 0.559 -8.243 1.00 95.31 300 GLN A O 1
ATOM 2368 N N . ALA A 1 301 ? 5.209 2.674 -8.989 1.00 93.81 301 ALA A N 1
ATOM 2369 C CA . ALA A 1 301 ? 5.576 3.243 -7.700 1.00 93.81 301 ALA A CA 1
ATOM 2370 C C . ALA A 1 301 ? 5.085 4.683 -7.554 1.00 93.81 301 ALA A C 1
ATOM 2372 O O . ALA A 1 301 ? 5.160 5.480 -8.484 1.00 93.81 301 ALA A O 1
ATOM 2373 N N . GLY A 1 302 ? 4.665 5.027 -6.341 1.00 94.62 302 GLY A N 1
ATOM 2374 C CA . GLY A 1 302 ? 4.228 6.365 -5.966 1.00 94.62 302 GLY A CA 1
ATOM 2375 C C . GLY A 1 302 ? 4.854 6.845 -4.668 1.00 94.62 302 GLY A C 1
ATOM 2376 O O . GLY A 1 302 ? 5.551 6.093 -3.968 1.00 94.62 302 GLY A O 1
ATOM 2377 N N . ALA A 1 303 ? 4.616 8.104 -4.326 1.00 93.19 303 ALA A N 1
ATOM 2378 C CA . ALA A 1 303 ? 5.115 8.723 -3.104 1.00 93.19 303 ALA A CA 1
ATOM 2379 C C . ALA A 1 303 ? 4.033 9.580 -2.440 1.00 93.19 303 ALA A C 1
ATOM 2381 O O . ALA A 1 303 ? 3.219 10.187 -3.121 1.00 93.19 303 ALA A O 1
ATOM 2382 N N . GLY A 1 304 ? 4.017 9.608 -1.105 1.00 93.94 304 GLY A N 1
ATOM 2383 C CA . GLY A 1 304 ? 3.063 10.415 -0.351 1.00 93.94 304 GLY A CA 1
ATOM 2384 C C . GLY A 1 304 ? 3.396 11.894 -0.448 1.00 93.94 304 GLY A C 1
ATOM 2385 O O . GLY A 1 304 ? 4.431 12.333 0.049 1.00 93.94 304 GLY A O 1
ATOM 2386 N N . VAL A 1 305 ? 2.492 12.657 -1.056 1.00 95.06 305 VAL A N 1
ATOM 2387 C CA . VAL A 1 305 ? 2.597 14.106 -1.198 1.00 95.06 305 VAL A CA 1
ATOM 2388 C C . VAL A 1 305 ? 1.754 14.771 -0.116 1.00 95.06 305 VAL A C 1
ATOM 2390 O O . VAL A 1 305 ? 0.539 14.600 -0.060 1.00 95.06 305 VAL A O 1
ATOM 2393 N N . ILE A 1 306 ? 2.424 15.531 0.745 1.00 94.06 306 ILE A N 1
ATOM 2394 C CA . ILE A 1 306 ? 1.863 16.500 1.702 1.00 94.06 306 ILE A CA 1
ATOM 2395 C C . ILE A 1 306 ? 2.351 17.919 1.374 1.00 94.06 306 ILE A C 1
ATOM 2397 O O . ILE A 1 306 ? 3.244 18.076 0.541 1.00 94.06 306 ILE A O 1
ATOM 2401 N N . SER A 1 307 ? 1.833 18.947 2.051 1.00 94.19 307 SER A N 1
ATOM 2402 C CA . SER A 1 307 ? 2.139 20.358 1.752 1.00 94.19 307 SER A CA 1
ATOM 2403 C C . SER A 1 307 ? 3.631 20.723 1.787 1.00 9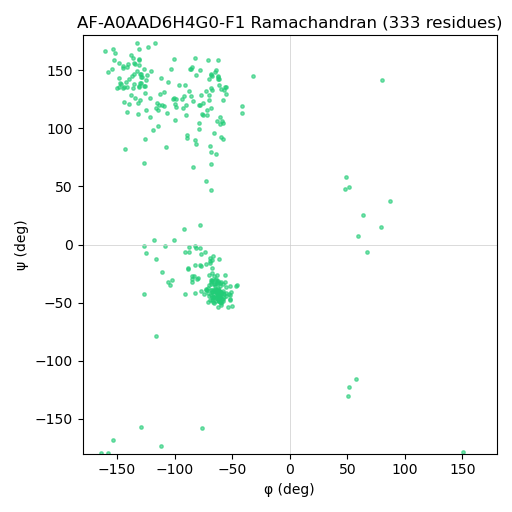4.19 307 SER A C 1
ATOM 2405 O O . SER A 1 307 ? 4.042 21.644 1.091 1.00 94.19 307 SER A O 1
ATOM 2407 N N . GLN A 1 308 ? 4.460 19.998 2.545 1.00 93.38 308 GLN A N 1
ATOM 2408 C CA . GLN A 1 308 ? 5.915 20.202 2.624 1.00 93.38 308 GLN A CA 1
ATOM 2409 C C . GLN A 1 308 ? 6.718 19.346 1.624 1.00 93.38 308 GLN A C 1
ATOM 2411 O O . GLN A 1 308 ? 7.924 19.155 1.791 1.00 93.38 308 GLN A O 1
ATOM 2416 N N . SER A 1 309 ? 6.071 18.737 0.629 1.00 94.00 309 SER A N 1
ATOM 2417 C CA . SER A 1 309 ? 6.755 17.853 -0.326 1.00 94.00 309 SER A CA 1
ATOM 2418 C C . SER A 1 309 ? 7.518 18.631 -1.383 1.00 94.00 309 SER A C 1
ATOM 2420 O O . SER A 1 309 ? 7.141 19.729 -1.774 1.00 94.00 309 SER A O 1
ATOM 2422 N N . ASN A 1 310 ? 8.599 18.024 -1.864 1.00 94.94 310 ASN A N 1
ATOM 2423 C CA . ASN A 1 310 ? 9.406 18.557 -2.949 1.00 94.94 310 ASN A CA 1
ATOM 2424 C C . ASN A 1 310 ? 9.303 17.601 -4.152 1.00 94.94 310 ASN A C 1
ATOM 2426 O O . ASN A 1 310 ? 9.687 16.437 -3.995 1.00 94.94 310 ASN A O 1
ATOM 2430 N N . PRO A 1 311 ? 8.843 18.055 -5.335 1.00 95.75 311 PRO A N 1
ATOM 2431 C CA . PRO A 1 311 ? 8.621 17.183 -6.492 1.00 95.75 311 PRO A CA 1
ATOM 2432 C C . PRO A 1 311 ? 9.825 16.309 -6.864 1.00 95.75 311 PRO A C 1
ATOM 2434 O O . PRO A 1 311 ? 9.691 15.100 -7.056 1.00 95.75 311 PRO A O 1
ATOM 2437 N N . GLN A 1 312 ? 11.033 16.881 -6.856 1.00 93.88 312 GLN A N 1
ATOM 2438 C CA . GLN A 1 312 ? 12.259 16.153 -7.189 1.00 93.88 312 GLN A CA 1
ATOM 2439 C C . GLN A 1 312 ? 12.587 15.060 -6.163 1.00 93.88 312 GLN A C 1
ATOM 2441 O O . GLN A 1 312 ? 13.033 13.958 -6.516 1.00 93.88 312 GLN A O 1
ATOM 2446 N N . ARG A 1 313 ? 12.362 15.338 -4.873 1.00 90.06 313 ARG A N 1
ATOM 2447 C CA . ARG A 1 313 ? 12.542 14.339 -3.815 1.00 90.06 313 ARG A CA 1
ATOM 2448 C C . ARG A 1 313 ? 11.517 13.219 -3.938 1.00 90.06 313 ARG A C 1
ATOM 2450 O O . ARG A 1 313 ? 11.903 12.059 -3.796 1.00 90.06 313 ARG A O 1
ATOM 2457 N N . GLU A 1 314 ? 10.256 13.536 -4.220 1.00 93.19 314 GLU A N 1
ATOM 2458 C CA . GLU A 1 314 ? 9.211 12.521 -4.391 1.00 93.19 314 GLU A CA 1
ATOM 2459 C C . GLU A 1 314 ? 9.478 11.637 -5.616 1.00 93.19 314 GLU A C 1
ATOM 2461 O O . GLU A 1 314 ? 9.379 10.412 -5.516 1.00 93.19 314 GLU A O 1
ATOM 2466 N N . LEU A 1 315 ? 9.947 12.212 -6.732 1.00 92.31 315 LEU A N 1
ATOM 2467 C CA . LEU A 1 315 ? 10.425 11.435 -7.879 1.00 92.31 315 LEU A CA 1
ATOM 2468 C C . LEU A 1 315 ? 11.561 10.492 -7.466 1.00 92.31 315 LEU A C 1
ATOM 2470 O O . LEU A 1 315 ? 11.522 9.300 -7.775 1.00 92.31 315 LEU A O 1
ATOM 2474 N N . THR A 1 316 ? 12.546 10.996 -6.718 1.00 88.81 316 THR A N 1
ATOM 2475 C CA . THR A 1 316 ? 13.654 10.173 -6.211 1.00 88.81 316 THR A CA 1
ATOM 2476 C C . THR A 1 316 ? 13.131 9.009 -5.372 1.00 88.81 316 THR A C 1
ATOM 2478 O O . THR A 1 316 ? 13.545 7.875 -5.602 1.00 88.81 316 THR A O 1
ATOM 2481 N N . LYS A 1 317 ? 12.168 9.247 -4.469 1.00 88.12 317 LYS A N 1
ATOM 2482 C CA . LYS A 1 317 ? 11.529 8.176 -3.691 1.00 88.12 317 LYS A CA 1
ATOM 2483 C C . LYS A 1 317 ? 10.884 7.126 -4.596 1.00 88.12 317 LYS A C 1
ATOM 2485 O O . LYS A 1 317 ? 11.049 5.945 -4.322 1.00 88.12 317 LYS A O 1
ATOM 2490 N N . THR A 1 318 ? 10.203 7.493 -5.686 1.00 91.00 318 THR A N 1
ATOM 2491 C CA . THR A 1 318 ? 9.653 6.473 -6.608 1.00 91.00 318 THR A CA 1
ATOM 2492 C C . THR A 1 318 ? 10.747 5.588 -7.212 1.00 91.00 318 THR A C 1
ATOM 2494 O O . THR A 1 318 ? 10.581 4.373 -7.259 1.00 91.00 318 THR A O 1
ATOM 2497 N N . CYS A 1 319 ? 11.900 6.152 -7.592 1.00 87.56 319 CYS A N 1
ATOM 2498 C CA . CYS A 1 319 ? 13.044 5.383 -8.093 1.00 87.56 319 CYS A CA 1
ATOM 2499 C C . CYS A 1 319 ? 13.612 4.443 -7.020 1.00 87.56 319 CYS A C 1
ATOM 2501 O O . CYS A 1 319 ? 13.830 3.263 -7.289 1.00 87.56 319 CYS A O 1
ATOM 2503 N N . GLU A 1 320 ? 13.793 4.947 -5.792 1.00 85.00 320 GLU A N 1
ATOM 2504 C CA . GLU A 1 320 ? 14.191 4.138 -4.629 1.00 85.00 320 GLU A CA 1
ATOM 2505 C C . GLU A 1 320 ? 13.214 2.976 -4.419 1.00 85.00 320 GLU A C 1
ATOM 2507 O O . GLU A 1 320 ? 13.624 1.870 -4.064 1.00 85.00 320 GLU A O 1
ATOM 2512 N N . LYS A 1 321 ? 11.919 3.214 -4.674 1.00 87.75 321 LYS A N 1
ATOM 2513 C CA . LYS A 1 321 ? 10.889 2.201 -4.499 1.00 87.75 321 LYS A CA 1
ATOM 2514 C C . LYS A 1 321 ? 10.885 1.132 -5.594 1.00 87.75 321 LYS A C 1
ATOM 2516 O O . LYS A 1 321 ? 10.758 -0.053 -5.280 1.00 87.75 321 LYS A O 1
ATOM 2521 N N . LEU A 1 322 ? 11.044 1.543 -6.851 1.00 88.88 322 LEU A N 1
ATOM 2522 C CA . LEU A 1 322 ? 11.139 0.643 -8.005 1.00 88.88 322 LEU A CA 1
ATOM 2523 C C . LEU A 1 322 ? 12.354 -0.283 -7.911 1.00 88.88 322 LEU A C 1
ATOM 2525 O O . LEU A 1 322 ? 12.271 -1.443 -8.307 1.00 88.88 322 LEU A O 1
ATOM 2529 N N . ALA A 1 323 ? 13.454 0.186 -7.319 1.00 86.06 323 ALA A N 1
ATOM 2530 C CA . ALA A 1 323 ? 14.662 -0.612 -7.116 1.00 86.06 323 ALA A CA 1
ATOM 2531 C C . ALA A 1 323 ? 14.458 -1.858 -6.227 1.00 86.06 323 ALA A C 1
ATOM 2533 O O . ALA A 1 323 ? 15.336 -2.713 -6.182 1.00 86.06 323 ALA A O 1
ATOM 2534 N N . SER A 1 324 ? 13.325 -1.990 -5.523 1.00 85.81 324 SER A N 1
ATOM 2535 C CA . SER A 1 324 ? 13.002 -3.203 -4.754 1.00 85.81 324 SER A CA 1
ATOM 2536 C C . SER A 1 324 ? 12.488 -4.365 -5.616 1.00 85.81 324 SER A C 1
ATOM 2538 O O . SER A 1 324 ? 12.504 -5.497 -5.144 1.00 85.81 324 SER A O 1
ATOM 2540 N N . ILE A 1 325 ? 12.039 -4.109 -6.851 1.00 89.31 325 ILE A N 1
ATOM 2541 C CA . ILE A 1 325 ? 11.485 -5.135 -7.754 1.00 89.31 325 ILE A CA 1
ATOM 2542 C C . ILE A 1 325 ? 12.173 -5.149 -9.121 1.00 89.31 325 ILE A C 1
ATOM 2544 O O . ILE A 1 325 ? 12.523 -6.218 -9.605 1.00 89.31 325 ILE A O 1
ATOM 2548 N N . ALA A 1 326 ? 12.440 -3.978 -9.708 1.00 89.44 326 ALA A N 1
ATOM 2549 C CA . ALA A 1 326 ? 12.959 -3.848 -11.069 1.00 89.44 326 ALA A CA 1
ATOM 2550 C C . ALA A 1 326 ? 14.238 -4.671 -11.354 1.00 89.44 326 ALA A C 1
ATOM 2552 O O . ALA A 1 326 ? 14.283 -5.313 -12.399 1.00 89.44 326 ALA A O 1
ATOM 2553 N N . PRO A 1 327 ? 15.246 -4.736 -10.456 1.00 88.44 327 PRO A N 1
ATOM 2554 C CA . PRO A 1 327 ? 16.460 -5.525 -10.703 1.00 88.44 327 PRO A CA 1
ATOM 2555 C C . PRO A 1 327 ? 16.255 -7.045 -10.694 1.00 88.44 327 PRO A C 1
ATOM 2557 O O . PRO A 1 327 ? 17.172 -7.780 -11.041 1.00 88.44 327 PRO A O 1
ATOM 2560 N N . PHE A 1 328 ? 15.094 -7.519 -10.236 1.00 89.56 328 PHE A N 1
ATOM 2561 C CA . PHE A 1 328 ? 14.805 -8.941 -10.045 1.00 89.56 328 PHE A CA 1
ATOM 2562 C C . PHE A 1 328 ? 13.817 -9.489 -11.077 1.00 89.56 328 PHE A C 1
ATOM 2564 O O . PHE A 1 328 ? 13.492 -10.670 -11.020 1.00 89.56 328 PHE A O 1
ATOM 2571 N N . VAL A 1 329 ? 13.328 -8.647 -11.994 1.00 91.25 329 VAL A N 1
ATOM 2572 C CA . VAL A 1 329 ? 12.415 -9.055 -13.066 1.00 91.25 329 VAL A CA 1
ATOM 2573 C C . VAL A 1 329 ? 13.167 -9.946 -14.051 1.00 91.25 329 VAL A C 1
ATOM 2575 O O . VAL A 1 329 ? 14.121 -9.505 -14.689 1.00 91.25 329 VAL A O 1
ATOM 2578 N N . ILE A 1 330 ? 12.732 -11.199 -14.170 1.00 91.00 330 ILE A N 1
ATOM 2579 C CA . ILE A 1 330 ? 13.329 -12.185 -15.073 1.00 91.00 330 ILE A CA 1
ATOM 2580 C C . ILE A 1 330 ? 12.499 -12.261 -16.361 1.00 91.00 330 ILE A C 1
ATOM 2582 O O . ILE A 1 330 ? 11.295 -12.517 -16.270 1.00 91.00 330 ILE A O 1
ATOM 2586 N N . PRO A 1 331 ? 13.100 -12.073 -17.552 1.00 89.44 331 PRO A N 1
ATOM 2587 C CA . PRO A 1 331 ? 12.399 -12.255 -18.817 1.00 89.44 331 PRO A CA 1
ATOM 2588 C C . PRO A 1 331 ? 11.896 -13.691 -19.002 1.00 89.44 331 PRO A C 1
ATOM 2590 O O . PRO A 1 331 ? 12.588 -14.653 -18.668 1.00 89.44 331 PRO A O 1
ATOM 2593 N N . ASP A 1 332 ? 10.709 -13.834 -19.582 1.00 85.81 332 ASP A N 1
ATOM 2594 C CA . ASP A 1 332 ? 10.164 -15.110 -20.035 1.00 85.81 332 ASP A CA 1
ATOM 2595 C C . ASP A 1 332 ? 10.755 -15.442 -21.410 1.00 85.81 332 ASP A C 1
ATOM 2597 O O . ASP A 1 332 ? 10.236 -15.045 -22.456 1.00 85.81 332 ASP A O 1
ATOM 2601 N N . VAL A 1 333 ? 11.927 -16.076 -21.400 1.00 79.06 333 VAL A N 1
ATOM 2602 C CA . VAL A 1 333 ? 12.597 -16.535 -22.620 1.00 79.06 333 VAL A CA 1
ATOM 2603 C C . VAL A 1 333 ? 12.033 -17.915 -22.973 1.00 79.06 333 VAL A C 1
ATOM 2605 O O . VAL A 1 333 ? 12.039 -18.790 -22.104 1.00 79.06 333 VAL A O 1
ATOM 2608 N N . PRO A 1 334 ? 11.564 -18.144 -24.214 1.00 57.34 334 PRO A N 1
ATOM 2609 C CA . PRO A 1 334 ? 11.204 -19.485 -24.661 1.00 57.34 334 PRO A CA 1
ATOM 2610 C C . PRO A 1 334 ? 12.397 -20.426 -24.464 1.00 57.34 334 PRO A C 1
ATOM 2612 O O . PRO A 1 334 ? 13.515 -20.083 -24.855 1.00 57.34 334 PRO A O 1
ATOM 2615 N N . THR A 1 335 ? 12.153 -21.568 -23.822 1.00 45.62 335 THR A N 1
ATOM 2616 C CA . THR A 1 335 ? 13.149 -22.641 -23.671 1.00 45.62 335 THR A CA 1
ATOM 2617 C C . THR A 1 335 ? 13.330 -23.418 -24.961 1.00 45.62 335 THR A C 1
ATOM 2619 O O . THR A 1 335 ? 12.346 -23.521 -25.733 1.00 45.62 335 THR A O 1
#

InterPro domains:
  IPR005801 ADC synthase [G3DSA:3.60.120.10] (3-331)
  IPR005801 ADC synthase [SSF56322] (19-327)
  IPR015890 Chorismate-utilising enzyme, C-terminal [PF00425] (69-321)
  IPR019996 Salicylate synthase [TIGR03494] (2-330)
  IPR019999 Anthranilate synthase component I-like [PTHR11236] (35-327)

Organism: NCBI:txid40994

Solvent-accessible surface area (backbone atoms only — not comparable to full-atom values): 18384 Å² total; per-residue (Å²): 59,20,38,63,41,42,33,56,80,69,73,46,87,75,82,88,70,93,62,64,50,66,76,86,81,86,76,79,82,66,71,94,68,78,82,63,60,73,64,61,42,46,50,52,51,48,45,64,75,63,53,76,71,77,71,78,78,62,85,53,75,73,70,73,72,73,64,69,66,61,53,35,51,41,43,50,55,50,44,50,41,34,75,75,62,67,34,62,29,36,30,58,60,48,69,29,72,41,101,53,59,66,31,53,70,58,19,45,64,60,30,46,84,61,39,64,37,79,43,71,53,74,50,77,54,94,62,43,33,41,28,31,43,12,74,34,45,50,35,34,32,48,82,47,37,36,37,32,35,60,56,30,44,81,40,63,47,50,96,45,71,70,56,25,51,51,40,49,54,49,54,78,67,32,68,66,36,47,50,55,28,50,56,48,52,53,48,53,52,57,44,48,50,76,48,14,54,68,91,51,52,43,72,83,41,74,75,39,84,43,71,42,44,53,30,33,27,36,28,31,32,43,34,29,40,50,33,92,92,51,55,70,60,61,54,44,63,64,47,45,53,36,57,77,53,35,20,37,53,54,73,54,20,54,59,45,45,65,73,64,36,96,62,86,60,44,54,49,45,12,33,55,73,51,72,83,54,94,44,36,39,38,27,34,30,34,38,41,32,42,41,34,48,90,86,54,26,33,34,56,35,51,36,81,40,40,85,87,58,50,45,70,58,42,54,49,48,19,55,61,46,40,63,61,34,54,70,28,63,32,70,55,69,88,130

Foldseek 3Di:
DWACLLCVLVVHDDDDDDFDSDDDDDDPPPDPPPPDPPVVSVCVVCCVVVPPVPPPQDQLPQLQPPDLPLLLVLLVVVLVCCVVPLFFKFWAKDKRFDPFAFDQVQLQVQQVVL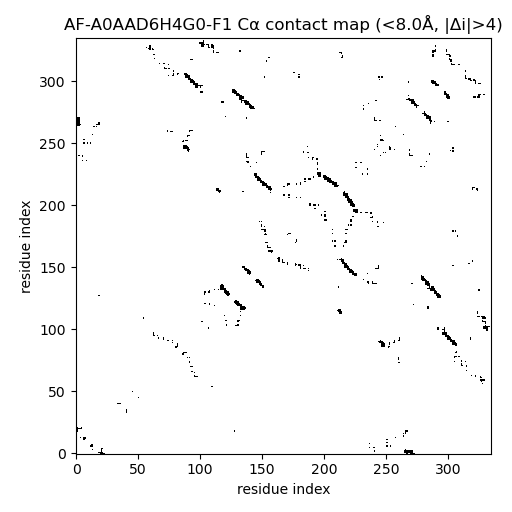WPAPDWDWDDDDQKTKTFRFNWWLWWFAQQKIKGKDWWFKDWPDPDPVVNVVRVVCRLPPPVRLVRRVVLVVVVLVLVVVFAPNVFWDWPAFQDWDDTRGMITGMTMIIGGGDPPDFPVSSNSSSPLPCQHFHPPRVSRVVSNSVSDPDGCTRQSPWDKDDPDRRTITTGGGARMWIGGPPGIIHMFTHMRGNPDDSVVRSVVRSSRNVSRSSSTHGPDDD